Protein AF-A0A8J4FRH0-F1 (afdb_monomer_lite)

Radius of gyration: 25.85 Å; chains: 1; bounding box: 68×69×77 Å

Sequence (238 aa):
MNCIIQTTCKTPIRQYSRKCAVGAQVARLRVCTSKRAIPCGALRREVEGVSFADVYLAMQERVATNGTLPKRDGLVMVESIRNLEQAQRALGLIARHVASRREMAGALELDWPVRKKWLTRICEAALRLPNGKPLILDVFANADVFALSTYFAAETLEALAAQGAELALLTRLVELFRSKRPVGDKGVAAAYHRLLAVVRERKDEAATKAAAAALKEYLTPALPAEVPAAPPAVVASA

Secondary structure (DSSP, 8-state):
---------------------------------------TT----------HHHHHHHHHHHHHHHS---HHHHHHHHHT--SHHHHHHHHHHHHHHHHHHHTSTTHHHHHHHHHHHHHHHHHHHHHHSTT-HHHHHHHHHTTTTTT--TTHHHHHHHHHHHTT--HHHHHHHHHHHHHTS-TT-HHHHHHHHHHHHHHHHTT-HHHHHHHHHHHHHHHS--PPP-PPPPPP------

Organism: NCBI:txid1737510

Foldseek 3Di:
DDDDDDDDDDDDDDDDDDDDDDDDPDDDPPPDDDPDDQPPVRPPPPPPQDALVNLLVVQQVCCVPPLAGDLVSLVSNLVNDDAQVSLVSSVVSLLSSVVSQVVPPCSCVVCVVSLLVSLLSSLVNLLPYVVSLVVNLVCLLVCVSNVPDLQSLLVSLVSCLVVVDDLVSLVSSLVSNVVVDDQPRPNSLSSLVSSLVSCVVVVPPVSNVVSVVVSVVSPPDDDPDPDPPDDDDDDDDD

pLDDT: mean 76.71, std 25.01, range [24.5, 97.0]

Structure (mmCIF, N/CA/C/O backbone):
data_AF-A0A8J4FRH0-F1
#
_entry.id   AF-A0A8J4FRH0-F1
#
loop_
_atom_site.group_PDB
_atom_site.id
_atom_site.type_symbol
_atom_site.label_atom_id
_atom_site.label_alt_id
_atom_site.label_comp_id
_atom_site.label_asym_id
_atom_site.label_entity_id
_atom_site.label_seq_id
_atom_site.pdbx_PDB_ins_code
_atom_site.Cartn_x
_atom_site.Cartn_y
_atom_site.Cartn_z
_atom_site.occupancy
_atom_site.B_iso_or_equiv
_atom_site.auth_seq_id
_atom_site.auth_comp_id
_atom_site.auth_asym_id
_atom_site.auth_atom_id
_atom_site.pdbx_PDB_model_num
ATOM 1 N N . MET A 1 1 ? -7.358 39.619 -14.903 1.00 32.72 1 MET A N 1
ATOM 2 C CA . MET A 1 1 ? -6.631 40.105 -16.096 1.00 32.72 1 MET A CA 1
ATOM 3 C C . MET A 1 1 ? -6.817 39.082 -17.204 1.00 32.72 1 MET A C 1
ATOM 5 O O . MET A 1 1 ? -6.314 37.974 -17.078 1.00 32.72 1 MET A O 1
ATOM 9 N N . ASN A 1 2 ? -7.621 39.413 -18.216 1.00 24.50 2 ASN A N 1
ATOM 10 C CA . ASN A 1 2 ? -7.968 38.513 -19.317 1.00 24.50 2 ASN A CA 1
ATOM 11 C C . ASN A 1 2 ? -7.056 38.805 -20.513 1.00 24.50 2 ASN A C 1
ATOM 13 O O . ASN A 1 2 ? -7.157 39.877 -21.103 1.00 24.50 2 ASN A O 1
ATOM 17 N N . CYS A 1 3 ? -6.195 37.858 -20.888 1.00 24.92 3 CYS A N 1
ATOM 18 C CA . CYS A 1 3 ? -5.530 37.895 -22.189 1.00 24.92 3 CYS A CA 1
ATOM 19 C C . CYS A 1 3 ? -6.512 37.404 -23.257 1.00 24.92 3 CYS A C 1
ATOM 21 O O . CYS A 1 3 ? -6.822 36.216 -23.331 1.00 24.92 3 CYS A O 1
ATOM 23 N N . ILE A 1 4 ? -7.007 38.329 -24.077 1.00 27.28 4 ILE A N 1
ATOM 24 C CA . ILE A 1 4 ? -7.749 38.034 -25.303 1.00 27.28 4 ILE A CA 1
ATOM 25 C C . ILE A 1 4 ? -6.717 37.971 -26.430 1.00 27.28 4 ILE A C 1
ATOM 27 O O . ILE A 1 4 ? -6.153 38.995 -26.803 1.00 27.28 4 ILE A O 1
ATOM 31 N N . ILE A 1 5 ? -6.454 36.778 -26.966 1.00 32.94 5 ILE A N 1
ATOM 32 C CA . ILE A 1 5 ? -5.660 36.621 -28.191 1.00 32.94 5 ILE A CA 1
ATOM 33 C C . ILE A 1 5 ? -6.642 36.416 -29.343 1.00 32.94 5 ILE A C 1
ATOM 35 O O . ILE A 1 5 ? -7.329 35.397 -29.421 1.00 32.94 5 ILE A O 1
ATOM 39 N N . GLN A 1 6 ? -6.727 37.418 -30.217 1.00 27.70 6 GLN A N 1
ATOM 40 C CA . GLN A 1 6 ? -7.451 37.342 -31.481 1.00 27.70 6 GLN A CA 1
ATOM 41 C C . GLN A 1 6 ? -6.731 36.383 -32.437 1.00 27.70 6 GLN A C 1
ATOM 43 O O . GLN A 1 6 ? -5.530 36.487 -32.678 1.00 27.70 6 GLN A O 1
ATOM 48 N N . THR A 1 7 ? -7.483 35.441 -32.996 1.00 28.84 7 THR A N 1
ATOM 49 C CA . THR A 1 7 ? -7.026 34.517 -34.035 1.00 28.84 7 THR A CA 1
ATOM 50 C C . THR A 1 7 ? -6.930 35.214 -35.386 1.00 28.84 7 THR A C 1
ATOM 52 O O . THR A 1 7 ? -7.915 35.787 -35.847 1.00 28.84 7 THR A O 1
ATOM 55 N N . THR A 1 8 ? -5.811 35.036 -36.088 1.00 29.75 8 THR A N 1
ATOM 56 C CA . THR A 1 8 ? -5.800 35.052 -37.556 1.00 29.75 8 THR A CA 1
ATOM 57 C C . THR A 1 8 ? -5.561 33.632 -38.057 1.00 29.75 8 THR A C 1
ATOM 59 O O . THR A 1 8 ? -4.591 32.970 -37.693 1.00 29.75 8 THR A O 1
ATOM 62 N N . CYS A 1 9 ? -6.499 33.137 -38.866 1.00 31.06 9 CYS A N 1
ATOM 63 C CA . CYS A 1 9 ? -6.354 31.888 -39.596 1.00 31.06 9 CYS A CA 1
ATOM 64 C C . CYS A 1 9 ? -5.275 32.066 -40.666 1.00 31.06 9 CYS A C 1
ATOM 66 O O . CYS A 1 9 ? -5.498 32.744 -41.666 1.00 31.06 9 CYS A O 1
ATOM 68 N N . LYS A 1 10 ? -4.124 31.424 -40.483 1.00 29.53 10 LYS A N 1
ATOM 69 C CA . LYS A 1 10 ? -3.251 31.033 -41.588 1.00 29.53 10 LYS A CA 1
ATOM 70 C C . LYS A 1 10 ? -2.826 29.597 -41.353 1.00 29.53 10 LYS A C 1
ATOM 72 O O . LYS A 1 10 ? -2.114 29.298 -40.402 1.00 29.53 10 LYS A O 1
ATOM 77 N N . THR A 1 11 ? -3.288 28.712 -42.219 1.00 40.50 11 THR A N 1
ATOM 78 C CA . THR A 1 11 ? -2.704 27.390 -42.415 1.00 40.50 11 THR A CA 1
ATOM 79 C C . THR A 1 11 ? -1.264 27.583 -42.898 1.00 40.50 11 THR A C 1
ATOM 81 O O . THR A 1 11 ? -1.054 28.314 -43.867 1.00 40.50 11 THR A O 1
ATOM 84 N N . PRO A 1 12 ? -0.275 26.896 -42.304 1.00 33.88 12 PRO A N 1
ATOM 85 C CA . PRO A 1 12 ? 0.767 26.346 -43.147 1.00 33.88 12 PRO A CA 1
ATOM 86 C C . PRO A 1 12 ? 0.857 24.842 -42.927 1.00 33.88 12 PRO A C 1
ATOM 88 O O . PRO A 1 12 ? 1.150 24.344 -41.840 1.00 33.88 12 PRO A O 1
ATOM 91 N N . ILE A 1 13 ? 0.625 24.125 -44.021 1.00 43.31 13 ILE A N 1
ATOM 92 C CA . ILE A 1 13 ? 1.120 22.774 -44.237 1.00 43.31 13 ILE A CA 1
ATOM 93 C C . ILE A 1 13 ? 2.641 22.843 -44.050 1.00 43.31 13 ILE A C 1
ATOM 95 O O . ILE A 1 13 ? 3.343 23.404 -44.889 1.00 43.31 13 ILE A O 1
ATOM 99 N N . ARG A 1 14 ? 3.164 22.298 -42.949 1.00 30.25 14 ARG A N 1
ATOM 100 C CA . ARG A 1 14 ? 4.579 21.927 -42.865 1.00 30.25 14 ARG A CA 1
ATOM 101 C C . ARG A 1 14 ? 4.685 20.415 -42.913 1.00 30.25 14 ARG A C 1
ATOM 103 O O . ARG A 1 14 ? 4.388 19.715 -41.950 1.00 30.25 14 ARG A O 1
ATOM 110 N N . GLN A 1 15 ? 5.101 19.957 -44.090 1.00 34.03 15 GLN A N 1
ATOM 111 C CA . GLN A 1 15 ? 5.712 18.660 -44.322 1.00 34.03 15 GLN A CA 1
ATOM 112 C C . GLN A 1 15 ? 6.777 18.403 -43.248 1.00 34.03 15 GLN A C 1
ATOM 114 O O . GLN A 1 15 ? 7.745 19.155 -43.152 1.00 34.03 15 GLN A O 1
ATOM 119 N N . TYR A 1 16 ? 6.626 17.322 -42.486 1.00 29.94 16 TYR A N 1
ATOM 120 C CA . TYR A 1 16 ? 7.781 16.638 -41.922 1.00 29.94 16 TYR A CA 1
ATOM 121 C C . TYR A 1 16 ? 7.975 15.332 -42.676 1.00 29.94 16 TYR A C 1
ATOM 123 O O . TYR A 1 16 ? 7.141 14.427 -42.673 1.00 29.94 16 TYR A O 1
ATOM 131 N N . SER A 1 17 ? 9.086 15.339 -43.404 1.00 27.95 17 SER A N 1
ATOM 132 C CA . SER A 1 17 ? 9.652 14.245 -44.164 1.00 27.95 17 SER A CA 1
ATOM 133 C C . SER A 1 17 ? 10.026 13.070 -43.256 1.00 27.95 17 SER A C 1
ATOM 135 O O . SER A 1 17 ? 10.441 13.234 -42.112 1.00 27.95 17 SER A O 1
ATOM 137 N N . ARG A 1 18 ? 9.855 11.887 -43.843 1.00 33.38 18 ARG A N 1
ATOM 138 C CA . ARG A 1 18 ? 10.192 10.527 -43.413 1.00 33.38 18 ARG A CA 1
ATOM 139 C C . ARG A 1 18 ? 11.387 10.412 -42.453 1.00 33.38 18 ARG A C 1
ATOM 141 O O . ARG A 1 18 ? 12.505 10.756 -42.821 1.00 33.38 18 ARG A O 1
ATOM 148 N N . LYS A 1 19 ? 11.171 9.713 -41.334 1.00 30.05 19 LYS A N 1
ATOM 149 C CA . LYS A 1 19 ? 11.818 8.425 -40.998 1.00 30.05 19 LYS A CA 1
ATOM 150 C C . LYS A 1 19 ? 11.094 7.794 -39.798 1.00 30.05 19 LYS A C 1
ATOM 152 O O . LYS A 1 19 ? 10.689 8.504 -38.888 1.00 30.05 19 LYS A O 1
ATOM 157 N N . CYS A 1 20 ? 10.937 6.472 -39.853 1.00 25.42 20 CYS A N 1
ATOM 158 C CA . CYS A 1 20 ? 10.216 5.593 -38.918 1.00 25.42 20 CYS A CA 1
ATOM 159 C C . CYS A 1 20 ? 8.694 5.527 -39.121 1.00 25.42 20 CYS A C 1
ATOM 161 O O . CYS A 1 20 ? 7.893 5.957 -38.298 1.00 25.42 20 CYS A O 1
ATOM 163 N N . ALA A 1 21 ? 8.310 4.911 -40.240 1.00 30.47 21 ALA A N 1
ATOM 164 C CA . ALA A 1 21 ? 7.054 4.187 -40.339 1.00 30.47 21 ALA A CA 1
ATOM 165 C C . ALA A 1 21 ? 7.280 2.760 -39.812 1.00 30.47 21 ALA A C 1
ATOM 167 O O . ALA A 1 21 ? 7.958 1.981 -40.473 1.00 30.47 21 ALA A O 1
ATOM 168 N N . VAL A 1 22 ? 6.708 2.429 -38.655 1.00 29.44 22 VAL A N 1
ATOM 169 C CA . VAL A 1 22 ? 6.164 1.091 -38.368 1.00 29.44 22 VAL A CA 1
ATOM 170 C C . VAL A 1 22 ? 4.828 1.329 -37.662 1.00 29.44 22 VAL A C 1
ATOM 172 O O . VAL A 1 22 ? 4.723 2.192 -36.794 1.00 29.44 22 VAL A O 1
ATOM 175 N N . GLY A 1 23 ? 3.780 0.694 -38.180 1.00 33.00 23 GLY A N 1
ATOM 176 C CA . GLY A 1 23 ? 2.400 1.155 -38.088 1.00 33.00 23 GLY A CA 1
ATOM 177 C C . GLY A 1 23 ? 1.809 1.201 -36.681 1.00 33.00 23 GLY A C 1
ATOM 178 O O . GLY A 1 23 ? 1.758 0.203 -35.978 1.00 33.00 23 GLY A O 1
ATOM 179 N N . ALA A 1 24 ? 1.238 2.353 -36.344 1.00 32.28 24 ALA A N 1
ATOM 180 C CA . ALA A 1 24 ? 0.173 2.465 -35.363 1.00 32.28 24 ALA A CA 1
ATOM 181 C C . ALA A 1 24 ? -0.925 3.326 -35.994 1.00 32.28 24 ALA A C 1
ATOM 183 O O . ALA A 1 24 ? -0.685 4.472 -36.384 1.00 32.28 24 ALA A O 1
ATOM 184 N N . GLN A 1 25 ? -2.124 2.761 -36.146 1.00 30.47 25 GLN A N 1
ATOM 185 C CA . GLN A 1 25 ? -3.326 3.531 -36.450 1.00 30.47 25 GLN A CA 1
ATOM 186 C C . GLN A 1 25 ? -3.518 4.559 -35.331 1.00 30.47 25 GLN A C 1
ATOM 188 O O . GLN A 1 25 ? -3.957 4.239 -34.231 1.00 30.47 25 GLN A O 1
ATOM 193 N N . VAL A 1 26 ? -3.147 5.808 -35.604 1.00 32.28 26 VAL A N 1
ATOM 194 C CA . VAL A 1 26 ? -3.413 6.933 -34.712 1.00 32.28 26 VAL A CA 1
ATOM 195 C C . VAL A 1 26 ? -4.922 7.149 -34.701 1.00 32.28 26 VAL A C 1
ATOM 197 O O . VAL A 1 26 ? -5.501 7.585 -35.700 1.00 32.28 26 VAL A O 1
ATOM 200 N N . ALA A 1 27 ? -5.560 6.826 -33.576 1.00 33.59 27 ALA A N 1
ATOM 201 C CA . ALA A 1 27 ? -6.943 7.184 -33.305 1.00 33.59 27 ALA A CA 1
ATOM 202 C C . ALA A 1 27 ? -7.129 8.687 -33.579 1.00 33.59 27 ALA A C 1
ATOM 204 O O . ALA A 1 27 ? -6.480 9.542 -32.971 1.00 33.59 27 ALA A O 1
ATOM 205 N N . ARG A 1 28 ? -7.984 9.011 -34.553 1.00 32.50 28 ARG A N 1
ATOM 206 C CA . ARG A 1 28 ? -8.335 10.390 -34.897 1.00 32.50 28 ARG A CA 1
ATOM 207 C C . ARG A 1 28 ? -9.090 11.005 -33.719 1.00 32.50 28 ARG A C 1
ATOM 209 O O . ARG A 1 28 ? -10.282 10.770 -33.565 1.00 32.50 28 ARG A O 1
ATOM 216 N N . LEU A 1 29 ? -8.414 11.833 -32.926 1.00 32.97 29 LEU A N 1
ATOM 217 C CA . LEU A 1 29 ? -9.064 12.755 -31.996 1.00 32.97 29 LEU A CA 1
ATOM 218 C C . LEU A 1 29 ? -9.924 13.741 -32.805 1.00 32.97 29 LEU A C 1
ATOM 220 O O . LEU A 1 29 ? -9.411 14.700 -33.384 1.00 32.97 29 LEU A O 1
ATOM 224 N N . ARG A 1 30 ? -11.240 13.505 -32.868 1.00 29.14 30 ARG A N 1
ATOM 225 C CA . ARG A 1 30 ? -12.207 14.518 -33.309 1.00 29.14 30 ARG A CA 1
ATOM 226 C C . ARG A 1 30 ? -12.319 15.564 -32.203 1.00 29.14 30 ARG A C 1
ATOM 228 O O . ARG A 1 30 ? -12.983 15.355 -31.196 1.00 29.14 30 ARG A O 1
ATOM 235 N N . VAL A 1 31 ? -11.667 16.705 -32.397 1.00 31.61 31 VAL A N 1
ATOM 236 C CA . VAL A 1 31 ? -11.907 17.894 -31.576 1.00 31.61 31 VAL A CA 1
ATOM 237 C C . VAL A 1 31 ? -13.237 18.497 -32.029 1.00 31.61 31 VAL A C 1
ATOM 239 O O . VAL A 1 31 ? -13.292 19.203 -33.034 1.00 31.61 31 VAL A O 1
ATOM 242 N N . CYS A 1 32 ? -14.324 18.191 -31.317 1.00 27.84 32 CYS A N 1
ATOM 243 C CA . CYS A 1 32 ? -15.583 18.914 -31.474 1.00 27.84 32 CYS A CA 1
ATOM 244 C C . CYS A 1 32 ? -15.371 20.377 -31.065 1.00 27.84 32 CYS A C 1
ATOM 246 O O . CYS A 1 32 ? -15.101 20.698 -29.908 1.00 27.84 32 CYS A O 1
ATOM 248 N N . THR A 1 33 ? -15.472 21.274 -32.041 1.00 37.78 33 THR A N 1
ATOM 249 C CA . THR A 1 33 ? -15.379 22.720 -31.863 1.00 37.78 33 THR A CA 1
ATOM 250 C C . THR A 1 33 ? -16.649 23.250 -31.201 1.00 37.78 33 THR A C 1
ATOM 252 O O . THR A 1 33 ? -17.653 23.490 -31.866 1.00 37.78 33 THR A O 1
ATOM 255 N N . SER A 1 34 ? -16.602 23.468 -29.889 1.00 31.36 34 SER A N 1
ATOM 256 C CA . SER A 1 34 ? -17.606 24.236 -29.151 1.00 31.36 34 SER A CA 1
ATOM 257 C C . SER A 1 34 ? -16.903 25.334 -28.352 1.00 31.36 34 SER A C 1
ATOM 259 O O . SER A 1 34 ? -16.007 25.072 -27.550 1.00 31.36 34 SER A O 1
ATOM 261 N N . LYS A 1 35 ? -17.280 26.591 -28.623 1.00 37.22 35 LYS A N 1
ATOM 262 C CA . LYS A 1 35 ? -16.764 27.809 -27.982 1.00 37.22 35 LYS A CA 1
ATOM 263 C C . LYS A 1 35 ? -17.295 27.931 -26.547 1.00 37.22 35 LYS A C 1
ATOM 265 O O . LYS A 1 35 ? -18.205 28.714 -26.287 1.00 37.22 35 LYS A O 1
ATOM 270 N N . ARG A 1 36 ? -16.709 27.205 -25.596 1.00 34.44 36 ARG A N 1
ATOM 271 C CA . ARG A 1 36 ? -16.804 27.543 -24.166 1.00 34.44 36 ARG A CA 1
ATOM 272 C C . ARG A 1 36 ? -15.425 27.471 -23.530 1.00 34.44 36 ARG A C 1
ATOM 274 O O . ARG A 1 36 ? -14.710 26.491 -23.700 1.00 34.44 36 ARG A O 1
ATOM 281 N N . ALA A 1 37 ? -15.055 28.520 -22.798 1.00 34.09 37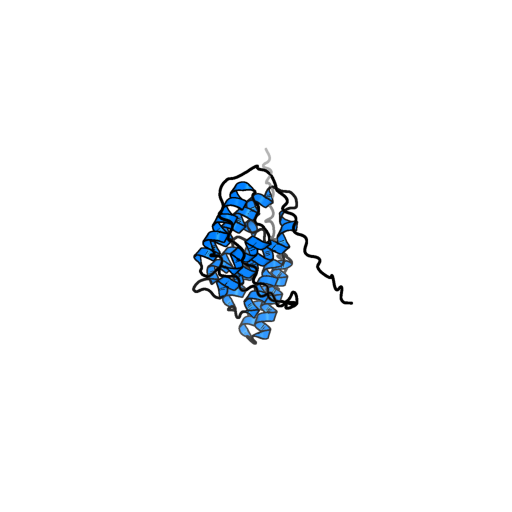 ALA A N 1
ATOM 282 C CA . ALA A 1 37 ? -13.899 28.489 -21.916 1.00 34.09 37 ALA A CA 1
ATOM 283 C C . ALA A 1 37 ? -14.208 27.505 -20.779 1.00 34.09 37 ALA A C 1
ATOM 285 O O . ALA A 1 37 ? -14.993 27.809 -19.883 1.00 34.09 37 ALA A O 1
ATOM 286 N N . ILE A 1 38 ? -13.656 26.295 -20.866 1.00 35.88 38 ILE A N 1
ATOM 287 C CA . ILE A 1 38 ? -13.812 25.269 -19.836 1.00 35.88 38 ILE A CA 1
ATOM 288 C C . ILE A 1 38 ? -12.751 25.557 -18.762 1.00 35.88 38 ILE A C 1
ATOM 290 O O . ILE A 1 38 ? -11.560 25.515 -19.082 1.00 35.88 38 ILE A O 1
ATOM 294 N N . PRO A 1 39 ? -13.127 25.873 -17.508 1.00 30.53 39 PRO A N 1
ATOM 295 C CA . PRO A 1 39 ? -12.150 26.032 -16.435 1.00 30.53 39 PRO A CA 1
ATOM 296 C C . PRO A 1 39 ? -11.352 24.730 -16.272 1.00 30.53 39 PRO A C 1
ATOM 298 O O . PRO A 1 39 ? -11.913 23.645 -16.398 1.00 30.53 39 PRO A O 1
ATOM 301 N N . CYS A 1 40 ? -10.049 24.807 -15.974 1.00 35.31 40 CYS A N 1
ATOM 302 C CA . CYS A 1 40 ? -9.156 23.636 -15.896 1.00 35.31 40 CYS A CA 1
ATOM 303 C C . CYS A 1 40 ? -9.632 22.521 -14.936 1.00 35.31 40 CYS A C 1
ATOM 305 O O . CYS A 1 40 ? -9.187 21.385 -15.069 1.00 35.31 40 CYS A O 1
ATOM 307 N N . GLY A 1 41 ? -10.549 22.816 -14.004 1.00 30.81 41 GLY A N 1
ATOM 308 C CA . GLY A 1 41 ? -11.200 21.830 -13.129 1.00 30.81 41 GLY A CA 1
ATOM 309 C C . GLY A 1 41 ? -12.431 21.118 -13.719 1.00 30.81 41 GLY A C 1
ATOM 310 O O . GLY A 1 41 ? -12.901 20.154 -13.128 1.00 30.81 41 GLY A O 1
ATOM 311 N N . ALA A 1 42 ? -12.949 21.558 -14.870 1.00 29.64 42 ALA A N 1
ATOM 312 C CA . ALA A 1 42 ? -14.163 21.035 -15.510 1.00 29.64 42 ALA A CA 1
ATOM 313 C C . ALA A 1 42 ? -13.890 20.101 -16.703 1.00 29.64 42 ALA A C 1
ATOM 315 O O . ALA A 1 42 ? -14.819 19.537 -17.272 1.00 29.64 42 ALA A O 1
ATOM 316 N N . LEU A 1 43 ? -12.622 19.846 -17.039 1.00 35.22 43 LEU A N 1
ATOM 317 C CA . LEU A 1 43 ? -12.227 18.721 -17.890 1.00 35.22 43 LEU A CA 1
ATOM 318 C C . LEU A 1 43 ? -12.174 17.431 -17.052 1.00 35.22 43 LEU A C 1
ATOM 320 O O . LEU A 1 43 ? -11.149 16.752 -16.998 1.00 35.22 43 LEU A O 1
ATOM 324 N N . ARG A 1 44 ? -13.304 17.039 -16.443 1.00 37.94 44 ARG A N 1
ATOM 325 C CA . ARG A 1 44 ? -13.624 15.606 -16.395 1.00 37.94 44 ARG A CA 1
ATOM 326 C C . ARG A 1 44 ? -13.778 15.223 -17.859 1.00 37.94 44 ARG A C 1
ATOM 328 O O . ARG A 1 44 ? -14.844 15.394 -18.434 1.00 37.94 44 ARG A O 1
ATOM 335 N N . ARG A 1 45 ? -12.664 14.860 -18.496 1.00 44.22 45 ARG A N 1
ATOM 336 C CA . ARG A 1 45 ? -12.692 14.312 -19.844 1.00 44.22 45 ARG A CA 1
ATOM 337 C C . ARG A 1 45 ? -13.663 13.148 -19.773 1.00 44.22 45 ARG A C 1
ATOM 339 O O . ARG A 1 45 ? -13.438 12.213 -19.007 1.00 44.22 45 ARG A O 1
ATOM 346 N N . GLU A 1 46 ? -14.738 13.247 -20.535 1.00 37.16 46 GLU A N 1
ATOM 347 C CA . GLU A 1 46 ? -15.397 12.086 -21.103 1.00 37.16 46 GLU A CA 1
ATOM 348 C C . GLU A 1 46 ? -14.296 11.335 -21.853 1.00 37.16 46 GLU A C 1
ATOM 350 O O . GLU A 1 46 ? -13.960 11.629 -22.998 1.00 37.16 46 GLU A O 1
ATOM 355 N N . VAL A 1 47 ? -13.585 10.477 -21.125 1.00 43.91 47 VAL A N 1
ATOM 356 C CA . VAL A 1 47 ? -12.677 9.511 -21.711 1.00 43.91 47 VAL A CA 1
ATOM 357 C C . VAL A 1 47 ? -13.621 8.509 -22.347 1.00 43.91 47 VAL A C 1
ATOM 359 O O . VAL A 1 47 ? -14.125 7.621 -21.662 1.00 43.91 47 VAL A O 1
ATOM 362 N N . GLU A 1 48 ? -13.925 8.699 -23.633 1.00 43.47 48 GLU A N 1
ATOM 363 C CA . GLU A 1 48 ? -14.347 7.581 -24.476 1.00 43.47 48 GLU A CA 1
ATOM 364 C C . GLU A 1 48 ? -13.407 6.422 -24.145 1.00 43.47 48 GLU A C 1
ATOM 366 O O . GLU A 1 48 ? -12.183 6.579 -24.183 1.00 43.47 48 GLU A O 1
ATOM 371 N N . GLY A 1 49 ? -14.000 5.338 -23.641 1.00 54.53 49 GLY A N 1
ATOM 372 C CA . GLY A 1 49 ? -13.328 4.352 -22.808 1.00 54.53 49 GLY A CA 1
ATOM 373 C C . GLY A 1 49 ? -12.170 3.687 -23.529 1.00 54.53 49 GLY A C 1
ATOM 374 O O . GLY A 1 49 ? -12.360 2.677 -24.199 1.00 54.53 49 GLY A O 1
ATOM 375 N N . VAL A 1 50 ? -10.964 4.230 -23.362 1.00 66.69 50 VAL A N 1
ATOM 376 C CA . VAL A 1 50 ? -9.750 3.534 -23.771 1.00 66.69 50 VAL A CA 1
ATOM 377 C C . VAL A 1 50 ? -9.715 2.244 -22.965 1.00 66.69 50 VAL A C 1
ATOM 379 O O . VAL A 1 50 ? -9.791 2.270 -21.732 1.00 66.69 50 VAL A O 1
ATOM 382 N N . SER A 1 51 ? -9.686 1.109 -23.660 1.00 85.56 51 SER A N 1
ATOM 383 C CA . SER A 1 51 ? -9.738 -0.178 -22.985 1.00 85.56 51 SER A CA 1
ATOM 384 C C . SER A 1 51 ? -8.477 -0.351 -22.134 1.00 85.56 51 SER A C 1
ATOM 386 O O . SER A 1 51 ? -7.377 0.041 -22.534 1.00 85.56 51 SER A O 1
ATOM 388 N N . PHE A 1 52 ? -8.617 -0.957 -20.951 1.00 90.75 52 PHE A N 1
ATOM 389 C CA . PHE A 1 52 ? -7.459 -1.274 -20.113 1.00 90.75 52 PHE A CA 1
ATOM 390 C C . PHE A 1 52 ? -6.413 -2.080 -20.897 1.00 90.75 52 PHE A C 1
ATOM 392 O O . PHE A 1 52 ? -5.222 -1.861 -20.711 1.00 90.75 52 PHE A O 1
ATOM 399 N N . ALA A 1 53 ? -6.853 -2.986 -21.777 1.00 90.75 53 ALA A N 1
ATOM 400 C CA . ALA A 1 53 ? -5.974 -3.839 -22.566 1.00 90.75 53 ALA A CA 1
ATOM 401 C C . ALA A 1 53 ? -5.060 -3.025 -23.494 1.00 90.75 53 ALA A C 1
ATOM 403 O O . ALA A 1 53 ? -3.853 -3.256 -23.491 1.00 90.75 53 ALA A O 1
ATOM 404 N N . ASP A 1 54 ? -5.603 -2.036 -24.207 1.00 89.31 54 ASP A N 1
ATOM 405 C CA . ASP A 1 54 ? -4.823 -1.211 -25.140 1.00 89.31 54 ASP A CA 1
ATOM 406 C C . ASP A 1 54 ? -3.778 -0.371 -24.400 1.00 89.31 54 ASP A C 1
ATOM 408 O O . ASP A 1 54 ? -2.607 -0.329 -24.787 1.00 89.31 54 ASP A O 1
ATOM 412 N N . VAL A 1 55 ? -4.179 0.257 -23.285 1.00 90.56 55 VAL A N 1
ATOM 413 C CA . VAL A 1 55 ? -3.249 1.031 -22.448 1.00 90.56 55 VAL A CA 1
ATOM 414 C C . VAL A 1 55 ? -2.189 0.111 -21.849 1.00 90.56 55 VAL A C 1
ATOM 416 O O . VAL A 1 55 ? -1.005 0.441 -21.870 1.00 90.56 55 VAL A O 1
ATOM 419 N N . TYR A 1 56 ? -2.593 -1.050 -21.334 1.00 93.38 56 TYR A N 1
ATOM 420 C CA . TYR A 1 56 ? -1.688 -2.007 -20.712 1.00 93.38 56 TYR A CA 1
ATOM 421 C C . TYR A 1 56 ? -0.631 -2.515 -21.690 1.00 93.38 56 TYR A C 1
ATOM 423 O O . TYR A 1 56 ? 0.545 -2.506 -21.340 1.00 93.38 56 TYR A O 1
ATOM 431 N N . LEU A 1 57 ? -1.021 -2.916 -22.905 1.00 93.00 57 LEU A N 1
ATOM 432 C CA . LEU A 1 57 ? -0.090 -3.410 -23.924 1.00 93.00 57 LEU A CA 1
ATOM 433 C C . LEU A 1 57 ? 0.932 -2.337 -24.309 1.00 93.00 57 LEU A C 1
ATOM 435 O O . LEU A 1 57 ? 2.134 -2.599 -24.287 1.00 93.00 57 LEU A O 1
ATOM 439 N N . ALA A 1 58 ? 0.475 -1.103 -24.544 1.00 89.94 58 ALA A N 1
ATOM 440 C CA . ALA A 1 58 ? 1.366 0.016 -24.839 1.00 89.94 58 ALA A CA 1
ATOM 441 C C . ALA A 1 58 ? 2.340 0.311 -23.681 1.00 89.94 58 ALA A C 1
ATOM 443 O O . ALA A 1 58 ? 3.497 0.669 -23.905 1.00 89.94 58 ALA A O 1
ATOM 444 N N . MET A 1 59 ? 1.894 0.178 -22.426 1.00 93.06 59 MET A N 1
ATOM 445 C CA . MET A 1 59 ? 2.759 0.370 -21.256 1.00 93.06 59 MET A CA 1
ATOM 446 C C . MET A 1 59 ? 3.713 -0.804 -21.038 1.00 93.06 59 MET A C 1
ATOM 448 O O . MET A 1 59 ? 4.860 -0.597 -20.646 1.00 93.06 59 MET A O 1
ATOM 452 N N . GLN A 1 60 ? 3.264 -2.029 -21.302 1.00 94.75 60 GLN A N 1
ATOM 453 C CA . GLN A 1 60 ? 4.080 -3.231 -21.214 1.00 94.75 60 GLN A CA 1
ATOM 454 C C . GLN A 1 60 ? 5.253 -3.166 -22.187 1.00 94.75 60 GLN A C 1
ATOM 456 O O . GLN A 1 60 ? 6.384 -3.408 -21.768 1.00 94.75 60 GLN A O 1
ATOM 461 N N . GLU A 1 61 ? 5.000 -2.778 -23.438 1.00 92.12 61 GLU A N 1
ATOM 462 C CA . GLU A 1 61 ? 6.041 -2.571 -24.445 1.00 92.12 61 GLU A CA 1
ATOM 463 C C . GLU A 1 61 ? 7.043 -1.502 -23.990 1.00 92.12 61 GLU A C 1
ATOM 465 O O . GLU A 1 61 ? 8.245 -1.744 -23.967 1.00 92.12 61 GLU A O 1
ATOM 470 N N . ARG A 1 62 ? 6.568 -0.348 -23.502 1.00 90.12 62 ARG A N 1
ATOM 471 C CA . ARG A 1 62 ? 7.454 0.725 -23.013 1.00 90.12 62 ARG A CA 1
ATOM 472 C C . ARG A 1 62 ? 8.325 0.310 -21.836 1.00 90.12 62 ARG A C 1
ATOM 474 O O . ARG A 1 62 ? 9.493 0.693 -21.794 1.00 90.12 62 ARG A O 1
ATOM 481 N N . VAL A 1 63 ? 7.783 -0.444 -20.882 1.00 92.31 63 VAL A N 1
ATOM 482 C CA . VAL A 1 63 ? 8.576 -0.962 -19.760 1.00 92.31 63 VAL A CA 1
ATOM 483 C C . VAL A 1 63 ? 9.580 -2.004 -20.252 1.00 92.31 63 VAL A C 1
ATOM 485 O O . VAL A 1 63 ? 10.703 -2.009 -19.764 1.00 92.31 63 VAL A O 1
ATOM 488 N N . ALA A 1 64 ? 9.223 -2.833 -21.236 1.00 91.44 64 ALA A N 1
ATOM 489 C CA . ALA A 1 64 ? 10.144 -3.805 -21.824 1.00 91.44 64 ALA A CA 1
ATOM 490 C C . ALA A 1 64 ? 11.288 -3.143 -22.614 1.00 91.44 64 ALA A C 1
ATOM 492 O O . ALA A 1 64 ? 12.419 -3.608 -22.537 1.00 91.44 64 ALA A O 1
ATOM 493 N N . THR A 1 65 ? 11.021 -2.056 -23.346 1.00 89.12 65 THR A N 1
ATOM 494 C CA . THR A 1 65 ? 12.036 -1.370 -24.165 1.00 89.12 65 THR A CA 1
ATOM 495 C C . THR A 1 65 ? 12.862 -0.360 -23.371 1.00 89.12 65 THR A C 1
ATOM 497 O O . THR A 1 65 ? 14.076 -0.302 -23.523 1.00 89.12 65 THR A O 1
ATOM 500 N N . ASN A 1 66 ? 12.211 0.453 -22.535 1.00 86.38 66 ASN A N 1
ATOM 501 C CA . ASN A 1 66 ? 12.819 1.628 -21.901 1.00 86.38 66 ASN A CA 1
ATOM 502 C C . ASN A 1 66 ? 12.815 1.567 -20.369 1.00 86.38 66 ASN A C 1
ATOM 504 O O . ASN A 1 66 ? 13.220 2.540 -19.734 1.00 86.38 66 ASN A O 1
ATOM 508 N N . GLY A 1 67 ? 12.254 0.520 -19.754 1.00 87.31 67 GLY A N 1
ATOM 509 C CA . GLY A 1 67 ? 12.189 0.404 -18.293 1.00 87.31 67 GLY A CA 1
ATOM 510 C C . GLY A 1 67 ? 11.281 1.423 -17.592 1.00 87.31 67 GLY A C 1
ATOM 511 O O . GLY A 1 67 ? 11.233 1.513 -16.362 1.00 87.31 67 GLY A O 1
ATOM 512 N N . THR A 1 68 ? 10.549 2.237 -18.352 1.00 88.44 68 THR A N 1
ATOM 513 C CA . THR A 1 68 ? 9.860 3.422 -17.834 1.00 88.44 68 THR A CA 1
ATOM 514 C C . THR A 1 68 ? 8.361 3.350 -18.056 1.00 88.44 68 THR A C 1
ATOM 516 O O . THR A 1 68 ? 7.881 2.990 -19.129 1.00 88.44 68 THR A O 1
ATOM 519 N N . LEU A 1 69 ? 7.614 3.748 -17.025 1.00 89.50 69 LEU A N 1
ATOM 520 C CA . LEU A 1 69 ? 6.173 3.923 -17.088 1.00 89.50 69 LEU A CA 1
ATOM 521 C C . LEU A 1 69 ? 5.859 5.433 -17.070 1.00 89.50 69 LEU A C 1
ATOM 523 O O . LEU A 1 69 ? 6.103 6.102 -16.062 1.00 89.50 69 LEU A O 1
ATOM 527 N N . PRO A 1 70 ? 5.366 6.022 -18.174 1.00 87.62 70 PRO A N 1
ATOM 528 C CA . PRO A 1 70 ? 5.042 7.443 -18.224 1.00 87.62 70 PRO A CA 1
ATOM 529 C C . PRO A 1 70 ? 3.971 7.836 -17.200 1.00 87.62 70 PRO A C 1
ATOM 531 O O . PRO A 1 70 ? 2.946 7.173 -17.055 1.00 87.62 70 PRO A O 1
ATOM 534 N N . LYS A 1 71 ? 4.164 8.984 -16.538 1.00 89.00 71 LYS A N 1
ATOM 535 C CA . LYS A 1 71 ? 3.275 9.492 -15.475 1.00 89.00 71 LYS A CA 1
ATOM 536 C C . LYS A 1 71 ? 1.788 9.504 -15.850 1.00 89.00 71 LYS A C 1
ATOM 538 O O . LYS A 1 71 ? 0.953 9.083 -15.051 1.00 89.00 71 LYS A O 1
ATOM 543 N N . ARG A 1 72 ? 1.460 10.063 -17.022 1.00 86.25 72 ARG A N 1
ATOM 544 C CA . ARG A 1 72 ? 0.068 10.229 -17.477 1.00 86.25 72 ARG A CA 1
ATOM 545 C C . ARG A 1 72 ? -0.543 8.892 -17.872 1.00 86.25 72 ARG A C 1
ATOM 547 O O . ARG A 1 72 ? -1.610 8.562 -17.375 1.00 86.25 72 ARG A O 1
ATOM 554 N N . ASP A 1 73 ? 0.161 8.122 -18.687 1.00 85.12 73 ASP A N 1
ATOM 555 C CA . ASP A 1 73 ? -0.349 6.859 -19.221 1.00 85.12 73 ASP A CA 1
ATOM 556 C C . ASP A 1 73 ? -0.499 5.803 -18.116 1.00 85.12 73 ASP A C 1
ATOM 558 O O . ASP A 1 73 ? -1.499 5.093 -18.066 1.00 85.12 73 ASP A O 1
ATOM 562 N N . GLY A 1 74 ? 0.424 5.782 -17.149 1.00 88.75 74 GLY A N 1
ATOM 563 C CA . GLY A 1 74 ? 0.303 4.955 -15.952 1.00 88.75 74 GLY A CA 1
ATOM 564 C C . GLY A 1 74 ? -0.905 5.305 -15.091 1.00 88.75 74 GLY A C 1
ATOM 565 O O . GLY A 1 74 ? -1.571 4.415 -14.569 1.00 88.75 74 GLY A O 1
ATOM 566 N N . LEU A 1 75 ? -1.232 6.597 -14.970 1.00 89.88 75 LEU A N 1
ATOM 567 C CA . LEU A 1 75 ? -2.435 7.013 -14.254 1.00 89.88 75 LEU A CA 1
ATOM 568 C C . LEU A 1 75 ? -3.699 6.563 -14.996 1.00 89.88 75 LEU A C 1
ATOM 570 O O . LEU A 1 75 ? -4.588 6.003 -14.366 1.00 89.88 75 LEU A O 1
ATOM 574 N N . VAL A 1 76 ? -3.743 6.738 -16.321 1.00 89.94 76 VAL A N 1
ATOM 575 C CA . VAL A 1 76 ? -4.864 6.277 -17.156 1.00 89.94 76 VAL A CA 1
ATOM 576 C C . VAL A 1 76 ? -5.048 4.763 -17.034 1.00 89.94 76 VAL A C 1
ATOM 578 O O . VAL A 1 76 ? -6.175 4.306 -16.861 1.00 89.94 76 VAL A O 1
ATOM 581 N N . MET A 1 77 ? -3.962 3.981 -17.049 1.00 93.50 77 MET A N 1
ATOM 582 C CA . MET A 1 77 ? -4.013 2.528 -16.846 1.00 93.50 77 MET A CA 1
ATOM 583 C C . MET A 1 77 ? -4.675 2.174 -15.509 1.00 93.50 77 MET A C 1
ATOM 585 O O . MET A 1 77 ? -5.592 1.357 -15.470 1.00 93.50 77 MET A O 1
ATOM 589 N N . VAL A 1 78 ? -4.238 2.810 -14.419 1.00 93.56 78 VAL A N 1
ATOM 590 C CA . VAL A 1 78 ? -4.765 2.547 -13.073 1.00 93.56 78 VAL A CA 1
ATOM 591 C C . VAL A 1 78 ? -6.229 2.977 -12.939 1.00 93.56 78 VAL A C 1
ATOM 593 O O . VAL A 1 78 ? -7.038 2.242 -12.380 1.00 93.56 78 VAL A O 1
ATOM 596 N N . GLU A 1 79 ? -6.607 4.130 -13.491 1.00 91.38 79 GLU A N 1
ATOM 597 C CA . GLU A 1 79 ? -7.995 4.617 -13.481 1.00 91.38 79 GLU A CA 1
ATOM 598 C C . GLU A 1 79 ? -8.935 3.770 -14.360 1.00 91.38 79 GLU A C 1
ATOM 600 O O . GLU A 1 79 ? -10.158 3.795 -14.178 1.00 91.38 79 GLU A O 1
ATOM 605 N N . SER A 1 80 ? -8.376 2.978 -15.278 1.00 90.38 80 SER A N 1
ATOM 606 C CA . SER A 1 80 ? -9.111 2.068 -16.164 1.00 90.38 80 SER A CA 1
ATOM 607 C C . SER A 1 80 ? -9.324 0.670 -15.573 1.00 90.38 80 SER A C 1
ATOM 609 O O . SER A 1 80 ? -9.984 -0.148 -16.205 1.00 90.38 80 SER A O 1
ATOM 611 N N . ILE A 1 81 ? -8.816 0.383 -14.368 1.00 93.31 81 ILE A N 1
ATOM 612 C CA . ILE A 1 81 ? -9.030 -0.902 -13.684 1.00 93.31 81 ILE A CA 1
ATOM 613 C C . ILE A 1 81 ? -10.525 -1.082 -13.372 1.00 93.31 81 ILE A C 1
ATOM 615 O O . ILE A 1 81 ? -11.172 -0.210 -12.783 1.00 93.31 81 ILE A O 1
ATOM 619 N N . ARG A 1 82 ? -11.083 -2.227 -13.769 1.00 91.00 82 ARG A N 1
ATOM 620 C CA . ARG A 1 82 ? -12.484 -2.629 -13.549 1.00 91.00 82 ARG A CA 1
ATOM 621 C C . ARG A 1 82 ? -12.625 -3.995 -12.883 1.00 91.00 82 ARG A C 1
ATOM 623 O O . ARG A 1 82 ? -13.719 -4.334 -12.448 1.00 91.00 82 ARG A O 1
ATOM 630 N N . ASN A 1 83 ? -11.551 -4.777 -12.797 1.00 93.44 83 ASN A N 1
ATOM 631 C CA . ASN A 1 83 ? -11.555 -6.090 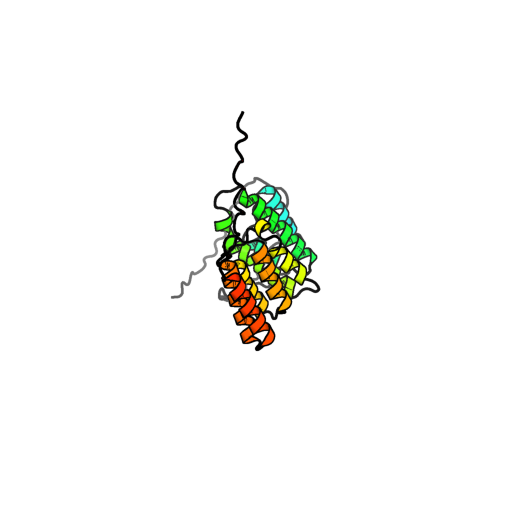-12.157 1.00 93.44 83 ASN A CA 1
ATOM 632 C C . ASN A 1 83 ? -10.202 -6.416 -11.502 1.00 93.44 83 ASN A C 1
ATOM 634 O O . ASN A 1 83 ? -9.225 -5.674 -11.639 1.00 93.44 83 ASN A O 1
ATOM 638 N N . LEU A 1 84 ? -10.169 -7.529 -10.765 1.00 93.62 84 LEU A N 1
ATOM 639 C CA . LEU A 1 84 ? -9.011 -7.943 -9.975 1.00 93.62 84 LEU A CA 1
ATOM 640 C C . LEU A 1 84 ? -7.800 -8.288 -10.849 1.00 93.62 84 LEU A C 1
ATOM 642 O O . LEU A 1 84 ? -6.682 -7.888 -10.538 1.00 93.62 84 LEU A O 1
ATOM 646 N N . GLU A 1 85 ? -8.024 -8.977 -11.965 1.00 94.38 85 GLU A N 1
ATOM 647 C CA . GLU A 1 85 ? -6.960 -9.385 -12.883 1.00 94.38 85 GLU A CA 1
ATOM 648 C C . GLU A 1 85 ? -6.225 -8.167 -13.461 1.00 94.38 85 GLU A C 1
ATOM 650 O O . GLU A 1 85 ? -4.996 -8.129 -13.522 1.00 94.38 85 GLU A O 1
ATOM 655 N N . GLN A 1 86 ? -6.967 -7.123 -13.827 1.00 95.00 86 GLN A N 1
ATOM 656 C CA . GLN A 1 86 ? -6.395 -5.866 -14.304 1.00 95.00 86 GLN A CA 1
ATOM 657 C C . GLN A 1 86 ? -5.548 -5.186 -13.223 1.00 95.00 86 GLN A C 1
ATOM 659 O O . GLN A 1 86 ? -4.453 -4.704 -13.515 1.00 95.0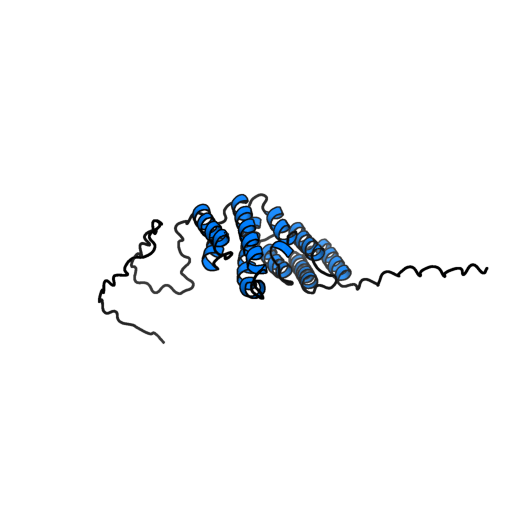0 86 GLN A O 1
ATOM 664 N N . ALA A 1 87 ? -6.004 -5.196 -11.967 1.00 95.06 87 ALA A N 1
ATOM 665 C CA . ALA A 1 87 ? -5.228 -4.674 -10.846 1.00 95.06 87 ALA A CA 1
ATOM 666 C C . ALA A 1 87 ? -3.923 -5.463 -10.634 1.00 95.06 87 ALA A C 1
ATOM 668 O O . ALA A 1 87 ? -2.860 -4.859 -10.490 1.00 95.06 87 ALA A O 1
ATOM 669 N N . GLN A 1 88 ? -3.974 -6.798 -10.697 1.00 95.69 88 GLN A N 1
ATOM 670 C CA . GLN A 1 88 ? -2.792 -7.663 -10.591 1.00 95.69 88 GLN A CA 1
ATOM 671 C C . GLN A 1 88 ? -1.798 -7.405 -11.729 1.00 95.69 88 GLN A C 1
ATOM 673 O O . GLN A 1 88 ? -0.601 -7.231 -11.492 1.00 95.69 88 GLN A O 1
ATOM 678 N N . ARG A 1 89 ? -2.291 -7.306 -12.970 1.00 96.19 89 ARG A N 1
ATOM 679 C CA . ARG A 1 89 ? -1.469 -6.984 -14.145 1.00 96.19 89 ARG A CA 1
ATOM 680 C C . ARG A 1 89 ? -0.798 -5.617 -14.003 1.00 96.19 89 ARG A C 1
ATOM 682 O O . ARG A 1 89 ? 0.396 -5.503 -14.292 1.00 96.19 89 ARG A O 1
ATOM 689 N N . ALA A 1 90 ? -1.536 -4.604 -13.543 1.00 96.25 90 ALA A N 1
ATOM 690 C CA . ALA A 1 90 ? -1.013 -3.261 -13.301 1.00 96.25 90 ALA A CA 1
ATOM 691 C C . ALA A 1 90 ? 0.081 -3.261 -12.220 1.00 96.25 90 ALA A C 1
ATOM 693 O O . ALA A 1 90 ? 1.144 -2.679 -12.437 1.00 96.25 90 ALA A O 1
ATOM 694 N N . LEU A 1 91 ? -0.127 -3.966 -11.102 1.00 97.00 91 LEU A N 1
ATOM 695 C CA . LEU A 1 91 ? 0.892 -4.129 -10.059 1.00 97.00 91 LEU A CA 1
ATOM 696 C C . LEU A 1 91 ? 2.152 -4.817 -10.590 1.00 97.00 91 LEU A C 1
ATOM 698 O O . LEU A 1 91 ? 3.255 -4.325 -10.359 1.00 97.00 91 LEU A O 1
ATOM 702 N N . GLY A 1 92 ? 2.006 -5.901 -11.357 1.00 96.56 92 GLY A N 1
ATOM 703 C CA . GLY A 1 92 ? 3.145 -6.590 -11.968 1.00 96.56 92 GLY A CA 1
ATOM 704 C C . GLY A 1 92 ? 3.945 -5.692 -12.917 1.00 96.56 92 GLY A C 1
ATOM 705 O O . GLY A 1 92 ? 5.171 -5.768 -12.968 1.00 96.56 92 GLY A O 1
ATOM 706 N N . LEU A 1 93 ? 3.272 -4.795 -13.641 1.00 96.38 93 LEU A N 1
ATOM 707 C CA . LEU A 1 93 ? 3.940 -3.830 -14.510 1.00 96.38 93 LEU A CA 1
ATOM 708 C C . LEU A 1 93 ? 4.663 -2.730 -13.719 1.00 96.38 93 LEU A C 1
ATOM 710 O O . LEU A 1 93 ? 5.791 -2.378 -14.063 1.00 96.38 93 LEU A O 1
ATOM 714 N N . ILE A 1 94 ? 4.055 -2.230 -12.638 1.00 96.38 94 ILE A N 1
ATOM 715 C CA . ILE A 1 94 ? 4.695 -1.269 -11.728 1.00 96.38 94 ILE A CA 1
ATOM 716 C C . ILE A 1 94 ? 5.930 -1.895 -11.068 1.00 96.38 94 ILE A C 1
ATOM 718 O O . ILE A 1 94 ? 6.962 -1.239 -10.990 1.00 96.38 94 ILE A O 1
ATOM 722 N N . ALA A 1 95 ? 5.869 -3.162 -10.653 1.00 96.38 95 ALA A N 1
ATOM 723 C CA . ALA A 1 95 ? 7.020 -3.872 -10.095 1.00 96.38 95 ALA A CA 1
ATOM 724 C C . ALA A 1 95 ? 8.190 -3.944 -11.093 1.00 96.38 95 ALA A C 1
ATOM 726 O O . ALA A 1 95 ? 9.325 -3.642 -10.731 1.00 96.38 95 ALA A O 1
ATOM 727 N N . ARG A 1 96 ? 7.920 -4.257 -12.371 1.00 95.56 96 ARG A N 1
ATOM 728 C CA . ARG A 1 96 ? 8.945 -4.236 -13.434 1.00 95.56 96 ARG A CA 1
ATOM 729 C C . ARG A 1 96 ? 9.523 -2.840 -13.661 1.00 95.56 96 ARG A C 1
ATOM 731 O O . ARG A 1 96 ? 10.730 -2.698 -13.825 1.00 95.56 96 ARG A O 1
ATOM 738 N N . HIS A 1 97 ? 8.676 -1.812 -13.634 1.00 94.56 97 HIS A N 1
ATOM 739 C CA . HIS A 1 97 ? 9.132 -0.428 -13.706 1.00 94.56 97 HIS A CA 1
ATOM 740 C C . HIS A 1 97 ? 10.072 -0.083 -12.541 1.00 94.56 97 HIS A C 1
ATOM 742 O O . HIS A 1 97 ? 11.163 0.424 -12.775 1.00 94.56 97 HIS A O 1
ATOM 748 N N . VAL A 1 98 ? 9.701 -0.412 -11.299 1.00 95.44 98 VAL A N 1
ATOM 749 C CA . VAL A 1 98 ? 10.553 -0.186 -10.118 1.00 95.44 98 VAL A CA 1
ATOM 750 C C . VAL A 1 98 ? 11.872 -0.948 -10.231 1.00 95.44 98 VAL A C 1
ATOM 752 O O . VAL A 1 98 ? 12.921 -0.377 -9.944 1.00 95.44 98 VAL A O 1
ATOM 755 N N . ALA A 1 99 ? 11.838 -2.204 -10.684 1.00 94.44 99 ALA A N 1
ATOM 756 C CA . ALA A 1 99 ? 13.037 -3.011 -10.893 1.00 94.44 99 ALA A CA 1
ATOM 757 C C . ALA A 1 99 ? 14.014 -2.344 -11.871 1.00 94.44 99 ALA A C 1
ATOM 759 O O . ALA A 1 99 ? 15.187 -2.210 -11.546 1.00 94.44 99 ALA A O 1
ATOM 760 N N . SER A 1 100 ? 13.529 -1.829 -13.003 1.00 92.31 100 SER A N 1
ATOM 761 C CA . SER A 1 100 ? 14.387 -1.104 -13.948 1.00 92.31 100 SER A CA 1
ATOM 762 C C . SER A 1 100 ? 14.895 0.231 -13.389 1.00 92.31 100 SER A C 1
ATOM 764 O O . SER A 1 100 ? 16.035 0.621 -13.627 1.00 92.31 100 SER A O 1
ATOM 766 N N . ARG A 1 101 ? 14.082 0.945 -12.600 1.00 91.25 101 ARG A N 1
ATOM 767 C CA . ARG A 1 101 ? 14.495 2.219 -11.988 1.00 91.25 101 ARG A CA 1
ATOM 768 C C . ARG A 1 101 ? 15.528 2.041 -10.879 1.00 91.25 101 ARG A C 1
ATOM 770 O O . ARG A 1 101 ? 16.309 2.959 -10.666 1.00 91.25 101 ARG A O 1
ATOM 777 N N . ARG A 1 102 ? 15.573 0.888 -10.203 1.00 90.50 102 ARG A N 1
ATOM 778 C CA . ARG A 1 102 ? 16.586 0.578 -9.173 1.00 90.50 102 ARG A CA 1
ATOM 779 C C . ARG A 1 102 ? 18.017 0.611 -9.702 1.00 90.50 102 ARG A C 1
ATOM 781 O O . ARG A 1 102 ? 18.921 0.935 -8.943 1.00 90.50 102 ARG A O 1
ATOM 788 N N . GLU A 1 103 ? 18.217 0.300 -10.978 1.00 86.50 103 GLU A N 1
ATOM 789 C CA . GLU A 1 103 ? 19.539 0.321 -11.618 1.00 86.50 103 GLU A CA 1
ATOM 790 C C . GLU A 1 103 ? 20.057 1.754 -11.845 1.00 86.50 103 GLU A C 1
ATOM 792 O O . GLU A 1 103 ? 21.238 1.962 -12.112 1.00 86.50 103 GLU A O 1
ATOM 797 N N . MET A 1 104 ? 19.186 2.761 -11.716 1.00 86.31 104 MET A N 1
ATOM 798 C CA . MET A 1 104 ? 19.498 4.168 -11.945 1.00 86.31 104 MET A CA 1
ATOM 799 C C . MET A 1 104 ? 19.597 4.916 -10.606 1.00 86.31 104 MET A C 1
ATOM 801 O O . MET A 1 104 ? 18.635 4.984 -9.840 1.00 86.31 104 MET A O 1
ATOM 805 N N . ALA A 1 105 ? 20.744 5.534 -10.322 1.00 82.50 105 ALA A N 1
ATOM 806 C CA . ALA A 1 105 ? 20.958 6.258 -9.066 1.00 82.50 105 ALA A CA 1
ATOM 807 C C . ALA A 1 105 ? 19.939 7.404 -8.868 1.00 82.50 105 ALA A C 1
ATOM 809 O O . ALA A 1 105 ? 19.751 8.242 -9.751 1.00 82.50 105 ALA A O 1
ATOM 810 N N . GLY A 1 106 ? 19.271 7.442 -7.707 1.00 85.31 106 GLY A N 1
ATOM 811 C CA . GLY A 1 106 ? 18.304 8.491 -7.332 1.00 85.31 106 GLY A CA 1
ATOM 812 C C . GLY A 1 106 ? 16.973 8.467 -8.100 1.00 85.31 106 GLY A C 1
ATOM 813 O O . GLY A 1 106 ? 16.128 9.355 -7.955 1.00 85.31 106 GLY A O 1
ATOM 814 N N . ALA A 1 107 ? 16.778 7.479 -8.972 1.00 88.44 107 ALA A N 1
ATOM 815 C CA . ALA A 1 107 ? 15.630 7.410 -9.861 1.00 88.44 107 ALA A CA 1
ATOM 816 C C . ALA A 1 107 ? 14.315 7.093 -9.140 1.00 88.44 107 ALA A C 1
ATOM 818 O O . ALA A 1 107 ? 13.263 7.555 -9.601 1.00 88.44 107 ALA A O 1
ATOM 819 N N . LEU A 1 108 ? 14.383 6.329 -8.044 1.00 89.56 108 LEU A N 1
ATOM 820 C CA . LEU A 1 108 ? 13.228 5.884 -7.263 1.00 89.56 108 LEU A CA 1
ATOM 821 C C . LEU A 1 108 ? 12.627 7.001 -6.417 1.00 89.56 108 LEU A C 1
ATOM 823 O O . LEU A 1 108 ? 11.410 7.048 -6.233 1.00 89.56 108 LEU A O 1
ATOM 827 N N . GLU A 1 109 ? 13.479 7.880 -5.905 1.00 89.25 109 GLU A N 1
ATOM 828 C CA . GLU A 1 109 ? 13.139 9.038 -5.089 1.00 89.25 109 GLU A CA 1
ATOM 829 C C . GLU A 1 109 ? 12.413 10.078 -5.943 1.00 89.25 109 GLU A C 1
ATOM 831 O O . GLU A 1 109 ? 11.382 10.616 -5.537 1.00 89.25 109 GLU A O 1
ATOM 836 N N . LEU A 1 110 ? 12.904 10.300 -7.167 1.00 89.19 110 LEU A N 1
ATOM 837 C CA . LEU A 1 110 ? 12.284 11.200 -8.138 1.00 89.19 110 LEU A CA 1
ATOM 838 C C . LEU A 1 110 ? 10.913 10.701 -8.610 1.00 89.19 110 LEU A C 1
ATOM 840 O O . LEU A 1 110 ? 10.002 11.507 -8.819 1.00 89.19 110 LEU A O 1
ATOM 844 N N . ASP A 1 111 ? 10.750 9.388 -8.792 1.00 90.94 111 ASP A N 1
ATOM 845 C CA . ASP A 1 111 ? 9.489 8.823 -9.281 1.00 90.94 111 ASP A CA 1
ATOM 846 C C . ASP A 1 111 ? 8.453 8.580 -8.164 1.00 90.94 111 ASP A C 1
ATOM 848 O O . ASP A 1 111 ? 7.249 8.512 -8.443 1.00 90.94 111 ASP A O 1
ATOM 852 N N . TRP A 1 112 ? 8.880 8.552 -6.893 1.00 93.06 112 TRP A N 1
ATOM 853 C CA . TRP A 1 112 ? 8.023 8.232 -5.747 1.00 93.06 112 TRP A CA 1
ATOM 854 C C . TRP A 1 112 ? 6.677 8.982 -5.718 1.00 93.06 112 TRP A C 1
ATOM 856 O O . TRP A 1 112 ? 5.647 8.323 -5.549 1.00 93.06 112 TRP A O 1
ATOM 866 N N . PRO A 1 113 ? 6.596 10.315 -5.933 1.00 92.56 113 PRO A N 1
ATOM 867 C CA . PRO A 1 113 ? 5.315 11.029 -5.910 1.00 92.56 113 PRO A CA 1
ATOM 868 C C . PRO A 1 113 ? 4.308 10.537 -6.956 1.00 92.56 113 PRO A C 1
ATOM 870 O O . PRO A 1 113 ? 3.100 10.735 -6.805 1.00 92.56 113 PRO A O 1
ATOM 873 N N . VAL A 1 114 ? 4.796 9.940 -8.043 1.00 92.62 114 VAL A N 1
ATOM 874 C CA . VAL A 1 114 ? 3.978 9.348 -9.101 1.00 92.62 114 VAL A CA 1
ATOM 875 C C . VAL A 1 114 ? 3.587 7.922 -8.722 1.00 92.62 114 VAL A C 1
ATOM 877 O O . VAL A 1 114 ? 2.395 7.614 -8.696 1.00 92.62 114 VAL A O 1
ATOM 880 N N . ARG A 1 115 ? 4.564 7.090 -8.344 1.00 94.19 115 ARG A N 1
ATOM 881 C CA . ARG A 1 115 ? 4.349 5.697 -7.927 1.00 94.19 115 ARG A CA 1
ATOM 882 C C . ARG A 1 115 ? 3.384 5.580 -6.754 1.00 94.19 115 ARG A C 1
ATOM 884 O O . ARG A 1 115 ? 2.449 4.785 -6.810 1.00 94.19 115 ARG A O 1
ATOM 891 N N . LYS A 1 116 ? 3.535 6.444 -5.747 1.00 95.25 116 LYS A N 1
ATOM 892 C CA . LYS A 1 116 ? 2.601 6.585 -4.623 1.00 95.25 116 LYS A CA 1
ATOM 893 C C . LYS A 1 116 ? 1.161 6.746 -5.105 1.00 95.25 116 LYS A C 1
ATOM 895 O O . LYS A 1 116 ? 0.285 6.027 -4.644 1.00 95.25 116 LYS A O 1
ATOM 900 N N . LYS A 1 117 ? 0.909 7.654 -6.057 1.00 94.38 117 LYS A N 1
ATOM 901 C CA . LYS A 1 117 ? -0.447 7.899 -6.577 1.00 94.38 117 LYS A CA 1
ATOM 902 C C . LYS A 1 117 ? -1.020 6.665 -7.260 1.00 94.38 117 LYS A C 1
ATOM 904 O O . LYS A 1 117 ? -2.185 6.359 -7.037 1.00 94.38 117 LYS A O 1
ATOM 909 N N . TRP A 1 118 ? -0.225 5.961 -8.063 1.00 95.38 118 TRP A N 1
ATOM 910 C CA . TRP A 1 118 ? -0.669 4.726 -8.709 1.00 95.38 118 TRP A CA 1
ATOM 911 C C . TRP A 1 118 ? -1.038 3.657 -7.685 1.00 95.38 118 TRP A C 1
ATOM 913 O O . TRP A 1 118 ? -2.143 3.129 -7.737 1.00 95.38 118 TRP A O 1
ATOM 923 N N . LEU A 1 119 ? -0.156 3.390 -6.721 1.00 96.81 119 LEU A N 1
ATOM 924 C CA . LEU A 1 119 ? -0.378 2.365 -5.702 1.00 96.81 119 LEU A CA 1
ATOM 925 C C . LEU A 1 119 ? -1.585 2.692 -4.819 1.00 96.81 119 LEU A C 1
ATOM 927 O O . LEU A 1 119 ? -2.440 1.832 -4.631 1.00 96.81 119 LEU A O 1
ATOM 931 N N . THR A 1 120 ? -1.719 3.938 -4.351 1.00 95.56 120 THR A N 1
ATOM 932 C CA . THR A 1 120 ? -2.901 4.361 -3.586 1.00 95.56 120 THR A CA 1
ATOM 933 C C . THR A 1 120 ? -4.175 4.158 -4.405 1.00 95.56 120 THR A C 1
ATOM 935 O O . THR A 1 120 ? -5.109 3.534 -3.916 1.00 95.56 120 THR A O 1
ATOM 938 N N . ARG A 1 121 ? -4.209 4.590 -5.673 1.00 94.94 121 ARG A N 1
ATOM 939 C CA . ARG A 1 121 ? -5.382 4.402 -6.542 1.00 94.94 121 ARG A CA 1
ATOM 940 C C . ARG A 1 121 ? -5.719 2.932 -6.793 1.00 94.94 121 ARG A C 1
ATOM 942 O O . ARG A 1 121 ? -6.900 2.599 -6.826 1.00 94.94 121 ARG A O 1
ATOM 949 N N . ILE A 1 122 ? -4.722 2.057 -6.932 1.00 95.88 122 ILE A N 1
ATOM 950 C CA . ILE A 1 122 ? -4.947 0.608 -7.033 1.00 95.88 122 ILE A CA 1
ATOM 951 C C . ILE A 1 122 ? -5.579 0.081 -5.743 1.00 95.88 122 ILE A C 1
ATOM 953 O O . ILE A 1 122 ? -6.560 -0.651 -5.825 1.00 95.88 122 ILE A O 1
ATOM 957 N N . CYS A 1 123 ? -5.083 0.477 -4.566 1.00 96.31 123 CYS A N 1
ATOM 958 C CA . CYS A 1 123 ? -5.672 0.064 -3.290 1.00 96.31 123 CYS A CA 1
ATOM 959 C C . CYS A 1 123 ? -7.129 0.537 -3.147 1.00 96.31 123 CYS A C 1
ATOM 961 O O . CYS A 1 123 ? -7.993 -0.233 -2.733 1.00 96.31 1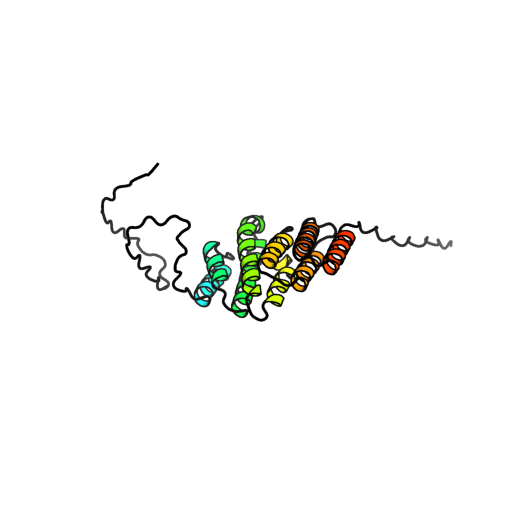23 CYS A O 1
ATOM 963 N N . GLU A 1 124 ? -7.421 1.781 -3.534 1.00 94.50 124 GLU A N 1
ATOM 964 C CA . GLU A 1 124 ? -8.783 2.328 -3.545 1.00 94.50 124 GLU A CA 1
ATOM 965 C C . GLU A 1 124 ? -9.704 1.579 -4.519 1.00 94.50 124 GLU A C 1
ATOM 967 O O . GLU A 1 124 ? -10.855 1.295 -4.194 1.00 94.50 124 GLU A O 1
ATOM 972 N N . ALA A 1 125 ? -9.211 1.249 -5.717 1.00 92.94 125 ALA A N 1
ATOM 973 C CA . ALA A 1 125 ? -9.963 0.467 -6.692 1.00 92.94 125 ALA A CA 1
ATOM 974 C C . ALA A 1 125 ? -10.225 -0.951 -6.168 1.00 92.94 125 ALA A C 1
ATOM 976 O O . ALA A 1 125 ? -11.361 -1.414 -6.204 1.00 92.94 125 ALA A O 1
ATOM 977 N N . ALA A 1 126 ? -9.201 -1.606 -5.618 1.00 94.75 126 ALA A N 1
ATOM 978 C CA . ALA A 1 126 ? -9.281 -2.950 -5.059 1.00 94.75 126 ALA A CA 1
ATOM 979 C C . ALA A 1 126 ? -10.289 -3.047 -3.910 1.00 94.75 126 ALA A C 1
ATOM 981 O O . ALA A 1 126 ? -11.014 -4.032 -3.825 1.00 94.75 126 ALA A O 1
ATOM 982 N N . LEU A 1 127 ? -10.404 -2.013 -3.073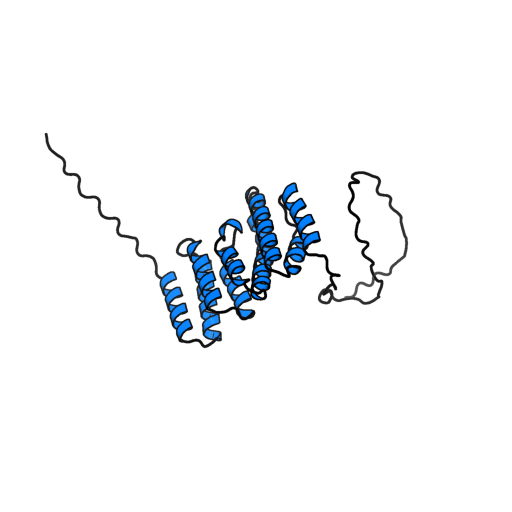 1.00 95.12 127 LEU A N 1
ATOM 983 C CA . LEU A 1 127 ? -11.390 -1.984 -1.990 1.00 95.12 127 LEU A CA 1
ATOM 984 C C . LEU A 1 127 ? -12.838 -2.100 -2.500 1.00 95.12 127 LEU A C 1
ATOM 986 O O . LEU A 1 127 ? -13.687 -2.653 -1.808 1.00 95.12 127 LEU A O 1
ATOM 990 N N . ARG A 1 128 ? -13.117 -1.600 -3.710 1.00 91.94 128 ARG A N 1
ATOM 991 C CA . ARG A 1 128 ? -14.452 -1.627 -4.335 1.00 91.94 128 ARG A CA 1
ATOM 992 C C . ARG A 1 128 ? -14.718 -2.900 -5.135 1.00 91.94 128 ARG A C 1
ATOM 994 O O . ARG A 1 128 ? -15.846 -3.115 -5.570 1.00 91.94 128 ARG A O 1
ATOM 1001 N N . LEU A 1 129 ? -13.692 -3.714 -5.372 1.00 91.94 129 LEU A N 1
ATOM 1002 C CA . LEU A 1 129 ? -13.808 -4.956 -6.126 1.00 91.94 129 LEU A CA 1
ATOM 1003 C C . LEU A 1 129 ? -14.167 -6.124 -5.197 1.00 91.94 129 LEU A C 1
ATOM 1005 O O . LEU A 1 129 ? -13.677 -6.188 -4.063 1.00 91.94 129 LEU A O 1
ATOM 1009 N N . PRO A 1 130 ? -14.959 -7.101 -5.676 1.00 89.81 130 PRO A N 1
ATOM 1010 C CA . PRO A 1 130 ? -15.166 -8.337 -4.935 1.00 89.81 130 PRO A CA 1
ATOM 1011 C C . PRO A 1 130 ? -13.813 -9.032 -4.734 1.00 89.81 130 PRO A C 1
ATOM 1013 O O . PRO A 1 130 ? -13.031 -9.166 -5.674 1.00 89.81 130 PRO A O 1
ATOM 1016 N N . ASN A 1 131 ? -13.526 -9.454 -3.501 1.00 89.12 131 ASN A N 1
ATOM 1017 C CA . ASN A 1 131 ? -12.269 -10.114 -3.126 1.00 89.12 131 ASN A CA 1
ATOM 1018 C C . ASN A 1 131 ? -10.991 -9.305 -3.429 1.00 89.12 131 ASN A C 1
ATOM 1020 O O . ASN A 1 131 ? -9.929 -9.890 -3.612 1.00 89.12 131 ASN A O 1
ATOM 1024 N N . GLY A 1 132 ? -11.051 -7.968 -3.458 1.00 91.50 132 GLY A N 1
ATOM 1025 C CA . GLY A 1 132 ? -9.865 -7.136 -3.701 1.00 91.50 132 GLY A CA 1
ATOM 1026 C C . GLY A 1 132 ? -8.983 -6.871 -2.474 1.00 91.50 132 GLY A C 1
ATOM 1027 O O . GLY A 1 132 ? -7.848 -6.423 -2.621 1.00 91.50 132 GLY A O 1
ATOM 1028 N N . LYS A 1 133 ? -9.449 -7.189 -1.257 1.00 94.00 133 LYS A N 1
ATOM 1029 C CA . LYS A 1 133 ? -8.686 -6.985 -0.007 1.00 94.00 133 LYS A CA 1
ATOM 1030 C C . LYS A 1 133 ? -7.306 -7.675 0.000 1.00 94.00 133 LYS A C 1
ATOM 1032 O O . LYS A 1 133 ? -6.348 -7.011 0.394 1.00 94.00 133 LYS A O 1
ATOM 1037 N N . PRO A 1 134 ? -7.153 -8.940 -0.448 1.00 94.25 134 PRO A N 1
ATOM 1038 C CA . PRO A 1 134 ? -5.844 -9.592 -0.528 1.00 94.25 134 PRO A CA 1
ATOM 1039 C C . PRO A 1 134 ? -4.846 -8.819 -1.393 1.00 94.25 134 PRO A C 1
ATOM 1041 O O . PRO A 1 134 ? -3.696 -8.678 -1.005 1.00 94.25 134 PRO A O 1
ATOM 1044 N N . LEU A 1 135 ? -5.302 -8.208 -2.490 1.00 94.75 135 LEU A N 1
ATOM 1045 C CA . LEU A 1 135 ? -4.438 -7.427 -3.375 1.00 94.75 135 LEU A CA 1
ATOM 1046 C C . LEU A 1 135 ? -3.871 -6.176 -2.691 1.00 94.75 135 LEU A C 1
ATOM 1048 O O . LEU A 1 135 ? -2.734 -5.794 -2.947 1.00 94.75 135 LEU A O 1
ATOM 1052 N N . ILE A 1 136 ? -4.641 -5.553 -1.793 1.00 96.06 136 ILE A N 1
ATOM 1053 C CA . ILE A 1 136 ? -4.141 -4.455 -0.955 1.00 96.06 136 ILE A CA 1
ATOM 1054 C C . ILE A 1 136 ? -3.031 -4.984 -0.047 1.00 96.06 136 ILE A C 1
ATOM 1056 O O . ILE A 1 136 ? -1.958 -4.392 0.009 1.00 96.06 136 ILE A O 1
ATOM 1060 N N . LEU A 1 137 ? -3.266 -6.109 0.635 1.00 95.50 137 LEU A N 1
ATOM 1061 C CA . LEU A 1 137 ? -2.283 -6.719 1.532 1.00 95.50 137 LEU A CA 1
ATOM 1062 C C . LEU A 1 137 ? -1.000 -7.126 0.792 1.00 95.50 137 LEU A C 1
ATOM 1064 O O . LEU A 1 137 ? 0.087 -6.912 1.326 1.00 95.50 137 LEU A O 1
ATOM 1068 N N . ASP A 1 138 ? -1.107 -7.616 -0.444 1.00 93.94 138 ASP A N 1
ATOM 1069 C CA . ASP A 1 138 ? 0.037 -7.995 -1.279 1.00 93.94 138 ASP A CA 1
ATOM 1070 C C . ASP A 1 138 ? 0.972 -6.815 -1.564 1.00 93.94 138 ASP A C 1
ATOM 1072 O O . ASP A 1 138 ? 2.192 -6.992 -1.581 1.00 93.94 138 ASP A O 1
ATOM 1076 N N . VAL A 1 139 ? 0.441 -5.597 -1.729 1.00 95.25 139 VAL A N 1
ATOM 1077 C CA . VAL A 1 139 ? 1.269 -4.390 -1.903 1.00 95.25 139 VAL A CA 1
ATOM 1078 C C . VAL A 1 139 ? 2.172 -4.174 -0.687 1.00 95.25 139 VAL A C 1
ATOM 1080 O O . VAL A 1 139 ? 3.360 -3.892 -0.843 1.00 95.25 139 VAL A O 1
ATOM 1083 N N . PHE A 1 140 ? 1.638 -4.348 0.524 1.00 94.62 140 PHE A N 1
ATOM 1084 C CA . PHE A 1 140 ? 2.393 -4.165 1.768 1.00 94.62 140 PHE A CA 1
ATOM 1085 C C . PHE A 1 140 ? 3.293 -5.357 2.094 1.00 94.62 140 PHE A C 1
ATOM 1087 O O . PHE A 1 140 ? 4.404 -5.165 2.584 1.00 94.62 140 PHE A O 1
ATOM 1094 N N . ALA A 1 141 ? 2.865 -6.579 1.772 1.00 92.81 141 ALA A N 1
ATOM 1095 C CA . ALA A 1 141 ? 3.695 -7.774 1.903 1.00 92.81 141 ALA A CA 1
ATOM 1096 C C . ALA A 1 141 ? 4.936 -7.717 0.993 1.00 92.81 141 ALA A C 1
ATOM 1098 O O . ALA A 1 141 ? 5.986 -8.258 1.341 1.00 92.81 141 ALA A O 1
ATOM 1099 N N . ASN A 1 142 ? 4.837 -7.008 -0.134 1.00 93.19 142 ASN A N 1
ATOM 1100 C CA . ASN A 1 142 ? 5.915 -6.797 -1.098 1.00 93.19 142 ASN A CA 1
ATOM 1101 C C . ASN A 1 142 ? 6.458 -5.356 -1.055 1.00 93.19 142 ASN A C 1
ATOM 1103 O O . ASN A 1 142 ? 6.805 -4.785 -2.091 1.00 93.19 142 ASN A O 1
ATOM 1107 N N . ALA A 1 143 ? 6.541 -4.761 0.143 1.00 91.81 143 ALA A N 1
ATOM 1108 C CA . ALA A 1 143 ? 6.958 -3.370 0.330 1.00 91.81 143 ALA A CA 1
ATOM 1109 C C . ALA A 1 143 ? 8.289 -3.025 -0.362 1.00 91.81 143 ALA A C 1
ATOM 1111 O O . ALA A 1 143 ? 8.423 -1.947 -0.950 1.00 91.81 143 ALA A O 1
ATOM 1112 N N . ASP A 1 144 ? 9.245 -3.956 -0.343 1.00 92.06 144 ASP A N 1
ATOM 1113 C CA . ASP A 1 144 ? 10.529 -3.790 -1.015 1.00 92.06 144 ASP A CA 1
ATOM 1114 C C . ASP A 1 144 ? 10.347 -3.727 -2.529 1.00 92.06 144 ASP A C 1
ATOM 1116 O O . ASP A 1 144 ? 10.810 -2.777 -3.155 1.00 92.06 144 ASP A O 1
ATOM 1120 N N . VAL A 1 145 ? 9.611 -4.670 -3.127 1.00 94.38 145 VAL A N 1
ATOM 1121 C CA . VAL A 1 145 ? 9.378 -4.746 -4.584 1.00 94.38 145 VAL A CA 1
ATOM 1122 C C . VAL A 1 145 ? 8.835 -3.428 -5.135 1.00 94.38 145 VAL A C 1
ATOM 1124 O O . VAL A 1 145 ? 9.257 -2.985 -6.200 1.00 94.38 145 VAL A O 1
ATOM 1127 N N . PHE A 1 146 ? 7.953 -2.764 -4.388 1.00 94.38 146 PHE A N 1
ATOM 1128 C CA . PHE A 1 146 ? 7.372 -1.478 -4.778 1.00 94.38 146 PHE A CA 1
ATOM 1129 C C . PHE A 1 146 ? 8.156 -0.254 -4.288 1.00 94.38 146 PHE A C 1
ATOM 1131 O O . PHE A 1 146 ? 7.740 0.878 -4.552 1.00 94.38 146 PHE A O 1
ATOM 1138 N N . ALA A 1 147 ? 9.270 -0.464 -3.580 1.00 92.75 147 ALA A N 1
ATOM 1139 C CA . ALA A 1 147 ? 10.070 0.570 -2.933 1.00 92.75 147 ALA A CA 1
ATOM 1140 C C . ALA A 1 147 ? 9.172 1.572 -2.188 1.00 92.75 147 ALA A C 1
ATOM 1142 O O . ALA A 1 147 ? 9.186 2.778 -2.467 1.00 92.75 147 ALA A O 1
ATOM 1143 N N . LEU A 1 148 ? 8.303 1.051 -1.311 1.00 94.12 148 LEU A N 1
ATOM 1144 C CA . LEU A 1 148 ? 7.366 1.874 -0.550 1.00 94.12 148 LEU A CA 1
ATOM 1145 C C . LEU A 1 148 ? 8.143 2.844 0.344 1.00 94.12 148 LEU A C 1
ATOM 1147 O O . LEU A 1 148 ? 9.127 2.459 0.980 1.00 94.12 148 LEU A O 1
ATOM 1151 N N . SER A 1 149 ? 7.692 4.094 0.442 1.00 92.31 149 SER A N 1
ATOM 1152 C CA . SER A 1 149 ? 8.285 5.038 1.392 1.00 92.31 149 SER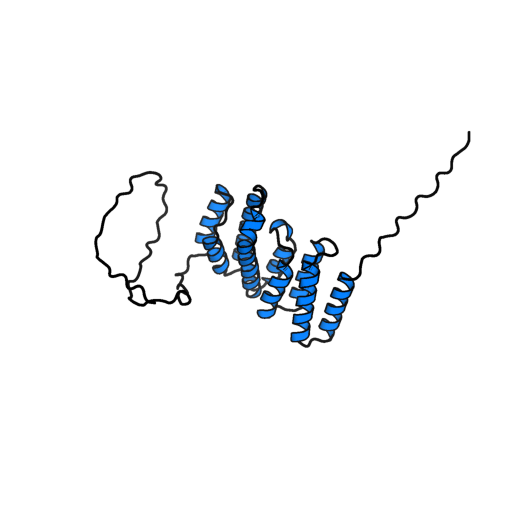 A CA 1
ATOM 1153 C C . SER A 1 149 ? 7.868 4.737 2.831 1.00 92.31 149 SER A C 1
ATOM 1155 O O . SER A 1 149 ? 6.898 4.018 3.088 1.00 92.31 149 SER A O 1
ATOM 1157 N N . THR A 1 150 ? 8.591 5.337 3.773 1.00 90.69 150 THR A N 1
ATOM 1158 C CA . THR A 1 150 ? 8.332 5.269 5.215 1.00 90.69 150 THR A CA 1
ATOM 1159 C C . THR A 1 150 ? 6.879 5.614 5.563 1.00 90.69 150 THR A C 1
ATOM 1161 O O . THR A 1 150 ? 6.226 4.866 6.276 1.00 90.69 150 THR A O 1
ATOM 1164 N N . TYR A 1 151 ? 6.317 6.692 5.010 1.00 92.94 151 TYR A N 1
ATOM 1165 C CA . TYR A 1 151 ? 4.985 7.179 5.406 1.00 92.94 151 TYR A CA 1
ATOM 1166 C C . TYR A 1 151 ? 3.822 6.627 4.573 1.00 92.94 151 TYR A C 1
ATOM 1168 O O . TYR A 1 151 ? 2.666 6.938 4.856 1.00 92.94 151 TYR A O 1
ATOM 1176 N N . PHE A 1 152 ? 4.095 5.786 3.570 1.00 94.38 152 PHE A N 1
ATOM 1177 C CA . PHE A 1 152 ? 3.065 5.304 2.648 1.00 94.38 152 PHE A CA 1
ATOM 1178 C C . PHE A 1 152 ? 1.918 4.560 3.345 1.00 94.38 152 PHE A C 1
ATOM 1180 O O . PHE A 1 152 ? 0.759 4.708 2.953 1.00 94.38 152 PHE A O 1
ATOM 1187 N N . ALA A 1 153 ? 2.222 3.776 4.384 1.00 93.75 153 ALA A N 1
ATOM 1188 C CA . ALA A 1 153 ? 1.211 3.035 5.131 1.00 93.75 153 ALA A CA 1
ATOM 1189 C C . ALA A 1 153 ? 0.229 3.959 5.857 1.00 93.75 153 ALA A C 1
ATOM 1191 O O . ALA A 1 153 ? -0.974 3.745 5.753 1.00 93.75 153 ALA A O 1
ATOM 1192 N N . ALA A 1 154 ? 0.718 5.012 6.519 1.00 94.69 154 ALA A N 1
ATOM 1193 C CA . ALA A 1 154 ? -0.132 5.979 7.213 1.00 94.69 154 ALA A CA 1
ATOM 1194 C C . ALA A 1 154 ? -1.083 6.697 6.239 1.00 94.69 154 ALA A C 1
ATOM 1196 O O . ALA A 1 154 ? -2.288 6.754 6.467 1.00 94.69 154 ALA A O 1
ATOM 1197 N N . GLU A 1 155 ? -0.552 7.160 5.106 1.00 94.56 155 GLU A N 1
ATOM 1198 C CA . GLU A 1 155 ? -1.331 7.872 4.087 1.00 94.56 155 GLU A CA 1
ATOM 1199 C C . GLU A 1 155 ? -2.368 6.967 3.408 1.00 94.56 155 GLU A C 1
ATOM 1201 O O . GLU A 1 155 ? -3.499 7.379 3.151 1.00 94.56 155 GLU A O 1
ATOM 1206 N N . THR A 1 156 ? -1.996 5.716 3.122 1.00 94.94 156 THR A N 1
ATOM 1207 C CA . THR A 1 156 ? -2.912 4.742 2.513 1.00 94.94 156 THR A CA 1
ATOM 1208 C C . THR A 1 156 ? -3.982 4.299 3.504 1.00 94.94 156 THR A C 1
ATOM 1210 O O . THR A 1 156 ? -5.130 4.112 3.109 1.00 94.94 156 THR A O 1
ATOM 1213 N N . LEU A 1 157 ? -3.642 4.175 4.789 1.00 95.12 157 LEU A N 1
ATOM 1214 C CA . LEU A 1 157 ? -4.598 3.867 5.848 1.00 95.12 157 LEU A CA 1
ATOM 1215 C C . LEU A 1 157 ? -5.685 4.939 5.929 1.00 95.12 157 LEU A C 1
ATOM 1217 O O . LEU A 1 157 ? -6.861 4.590 5.932 1.00 95.12 157 LEU A O 1
ATOM 1221 N N . GLU A 1 158 ? -5.315 6.222 5.925 1.00 93.44 158 GLU A N 1
ATOM 1222 C CA . GLU A 1 158 ? -6.278 7.333 5.894 1.00 93.44 158 GLU A CA 1
ATOM 1223 C C . GLU A 1 158 ? -7.185 7.270 4.658 1.00 93.44 158 GLU A C 1
ATOM 1225 O O . GLU A 1 158 ? -8.408 7.354 4.780 1.00 93.44 158 GLU A O 1
ATOM 1230 N N . ALA A 1 159 ? -6.602 7.059 3.473 1.00 94.31 159 ALA A N 1
ATOM 1231 C CA . ALA A 1 159 ? -7.359 6.974 2.226 1.00 94.31 159 ALA A CA 1
ATOM 1232 C C . ALA A 1 159 ? -8.357 5.800 2.220 1.00 94.31 159 ALA A C 1
ATOM 1234 O O . ALA A 1 159 ? -9.500 5.961 1.793 1.00 94.31 159 ALA A O 1
ATOM 1235 N N . LEU A 1 160 ? -7.951 4.626 2.714 1.00 95.88 160 LEU A N 1
ATOM 1236 C CA . LEU A 1 160 ? -8.815 3.447 2.796 1.00 95.88 160 LEU A CA 1
ATOM 1237 C C . LEU A 1 160 ? -9.877 3.590 3.894 1.00 95.88 160 LEU A C 1
ATOM 1239 O O . LEU A 1 160 ? -11.031 3.214 3.683 1.00 95.88 160 LEU A O 1
ATOM 1243 N N . ALA A 1 161 ? -9.525 4.168 5.044 1.00 94.62 161 ALA A N 1
ATOM 1244 C CA . ALA A 1 161 ? -10.462 4.427 6.133 1.00 94.62 161 ALA A CA 1
ATOM 1245 C C . ALA A 1 161 ? -11.585 5.380 5.702 1.00 94.62 161 ALA A C 1
ATOM 1247 O O . ALA A 1 161 ? -12.751 5.090 5.975 1.00 94.62 161 ALA A O 1
ATOM 1248 N N . ALA A 1 162 ? -11.249 6.448 4.968 1.00 92.94 162 ALA A N 1
ATOM 1249 C CA . ALA A 1 162 ? -12.213 7.391 4.398 1.00 92.94 162 ALA A CA 1
ATOM 1250 C C . ALA A 1 162 ? -13.171 6.739 3.383 1.00 92.94 162 ALA A C 1
ATOM 1252 O O . ALA A 1 162 ? -14.272 7.234 3.161 1.00 92.94 162 ALA A O 1
ATOM 1253 N N . GLN A 1 163 ? -12.776 5.611 2.786 1.00 92.31 163 GLN A N 1
ATOM 1254 C CA . GLN A 1 163 ? -13.616 4.817 1.884 1.00 92.31 163 GLN A CA 1
ATOM 1255 C C . GLN A 1 163 ? -14.364 3.676 2.584 1.00 92.31 163 GLN A C 1
ATOM 1257 O O . GLN A 1 163 ? -14.937 2.818 1.916 1.00 92.31 163 GLN A O 1
ATOM 1262 N N . GLY A 1 164 ? -14.374 3.654 3.918 1.00 91.06 164 GLY A N 1
ATOM 1263 C CA . GLY A 1 164 ? -15.131 2.671 4.690 1.00 91.06 164 GLY A CA 1
ATOM 1264 C C . GLY A 1 164 ? -14.448 1.310 4.821 1.00 91.06 164 GLY A C 1
ATOM 1265 O O . GLY A 1 164 ? -15.121 0.326 5.110 1.00 91.06 164 GLY A O 1
ATOM 1266 N N . ALA A 1 165 ? -13.125 1.224 4.641 1.00 93.81 165 ALA A N 1
ATOM 1267 C CA . ALA A 1 165 ? -12.403 -0.025 4.864 1.00 93.81 165 ALA A CA 1
ATOM 1268 C C . ALA A 1 165 ? -12.621 -0.569 6.288 1.00 93.81 165 ALA A C 1
ATOM 1270 O O . ALA A 1 165 ? -12.594 0.169 7.279 1.00 93.81 165 ALA A O 1
ATOM 1271 N N . GLU A 1 166 ? -12.811 -1.880 6.396 1.00 93.19 166 GLU A N 1
ATOM 1272 C CA . GLU A 1 166 ? -12.964 -2.572 7.675 1.00 93.19 166 GLU A CA 1
ATOM 1273 C C . GLU A 1 166 ? -11.718 -2.425 8.546 1.00 93.19 166 GLU A C 1
ATOM 1275 O O . GLU A 1 166 ? -10.587 -2.430 8.054 1.00 93.19 166 GLU A O 1
ATOM 1280 N N . LEU A 1 167 ? -11.924 -2.363 9.861 1.00 92.44 167 LEU A N 1
ATOM 1281 C CA . LEU A 1 167 ? -10.820 -2.198 10.798 1.00 92.44 167 LEU A CA 1
ATOM 1282 C C . LEU A 1 167 ? -9.806 -3.350 10.708 1.00 92.44 167 LEU A C 1
ATOM 1284 O O . LEU A 1 167 ? -8.607 -3.099 10.728 1.00 92.44 167 LEU A O 1
ATOM 1288 N N . ALA A 1 168 ? -10.272 -4.591 10.532 1.00 93.00 168 ALA A N 1
ATOM 1289 C CA . ALA A 1 168 ? -9.402 -5.761 10.407 1.00 93.00 168 ALA A CA 1
ATOM 1290 C C . ALA A 1 168 ? -8.398 -5.636 9.244 1.00 93.00 168 ALA A C 1
ATOM 1292 O O . ALA A 1 168 ? -7.229 -5.994 9.392 1.00 93.00 168 ALA A O 1
ATOM 1293 N N . LEU A 1 169 ? -8.830 -5.074 8.108 1.00 95.00 169 LEU A N 1
ATOM 1294 C CA . LEU A 1 169 ? -7.961 -4.815 6.959 1.00 95.00 169 LEU A CA 1
ATOM 1295 C C . LEU A 1 169 ? -6.909 -3.749 7.289 1.00 95.00 169 LEU A C 1
ATOM 1297 O O . LEU A 1 169 ? -5.730 -3.941 6.995 1.00 95.00 169 LEU A O 1
ATOM 1301 N N . LEU A 1 170 ? -7.331 -2.644 7.914 1.00 95.31 170 LEU A N 1
ATOM 1302 C CA . LEU A 1 170 ? -6.438 -1.545 8.286 1.00 95.31 170 LEU A CA 1
ATOM 1303 C C . LEU A 1 170 ? -5.387 -2.001 9.305 1.00 95.31 170 LEU A C 1
ATOM 1305 O O . LEU A 1 170 ? -4.205 -1.732 9.119 1.00 95.31 170 LEU A O 1
ATOM 1309 N N . THR A 1 171 ? -5.790 -2.758 10.328 1.00 94.69 171 THR A N 1
ATOM 1310 C CA . THR A 1 171 ? -4.867 -3.347 11.305 1.00 94.69 171 THR A CA 1
ATOM 1311 C C . THR A 1 171 ? -3.876 -4.285 10.621 1.00 94.69 171 THR A C 1
ATOM 1313 O O . THR A 1 171 ? -2.670 -4.162 10.822 1.00 94.69 171 THR A O 1
ATOM 1316 N N . ARG A 1 172 ? -4.352 -5.187 9.748 1.00 95.06 172 ARG A N 1
ATOM 1317 C CA . ARG A 1 172 ? -3.473 -6.138 9.053 1.00 95.06 172 ARG A CA 1
ATOM 1318 C C . ARG A 1 172 ? -2.446 -5.443 8.158 1.00 95.06 172 ARG A C 1
ATOM 1320 O O . ARG A 1 172 ? -1.311 -5.904 8.078 1.00 95.06 172 ARG A O 1
ATOM 1327 N N . LEU A 1 173 ? -2.826 -4.342 7.516 1.00 94.88 173 LEU A N 1
ATOM 1328 C CA . LEU A 1 173 ? -1.930 -3.514 6.710 1.00 94.88 173 LEU A CA 1
ATOM 1329 C C . LEU A 1 173 ? -0.781 -2.947 7.553 1.00 94.88 173 LEU A C 1
ATOM 1331 O O . LEU A 1 173 ? 0.377 -3.056 7.145 1.00 94.88 173 LEU A O 1
ATOM 1335 N N . VAL A 1 174 ? -1.084 -2.385 8.730 1.00 93.94 174 VAL A N 1
ATOM 1336 C CA . VAL A 1 174 ? -0.062 -1.835 9.637 1.00 93.94 174 VAL A CA 1
ATOM 1337 C C . VAL A 1 174 ? 0.901 -2.926 10.099 1.00 93.94 174 VAL A C 1
ATOM 1339 O O . VAL A 1 174 ? 2.111 -2.722 10.034 1.00 93.94 174 VAL A O 1
ATOM 1342 N N . GLU A 1 175 ? 0.395 -4.102 10.477 1.00 93.62 175 GLU A N 1
ATOM 1343 C CA . GLU A 1 175 ? 1.243 -5.223 10.907 1.00 93.62 175 GLU A CA 1
ATOM 1344 C C . GLU A 1 175 ? 2.146 -5.750 9.783 1.00 93.62 175 GLU A C 1
ATOM 1346 O O . GLU A 1 175 ? 3.329 -6.020 10.001 1.00 93.62 175 GLU A O 1
ATOM 1351 N N . LEU A 1 176 ? 1.631 -5.853 8.552 1.00 93.38 176 LEU A N 1
ATOM 1352 C CA . LEU A 1 176 ? 2.456 -6.224 7.400 1.00 93.38 176 LEU A CA 1
ATOM 1353 C C . LEU A 1 176 ? 3.556 -5.195 7.158 1.00 93.38 176 LEU A C 1
ATOM 1355 O O . LEU A 1 176 ? 4.709 -5.569 6.951 1.00 93.38 176 LEU A O 1
ATOM 1359 N N . PHE A 1 177 ? 3.223 -3.908 7.238 1.00 92.12 177 PHE A N 1
ATOM 1360 C CA . PHE A 1 177 ? 4.212 -2.853 7.081 1.00 92.12 177 PHE A CA 1
ATOM 1361 C C . PHE A 1 177 ? 5.265 -2.888 8.198 1.00 92.12 177 PHE A C 1
ATOM 1363 O O . PHE A 1 177 ? 6.454 -2.823 7.896 1.00 92.12 177 PHE A O 1
ATOM 1370 N N . ARG A 1 178 ? 4.861 -3.090 9.462 1.00 92.38 178 ARG A N 1
ATOM 1371 C CA . ARG A 1 178 ? 5.769 -3.294 10.608 1.00 92.38 178 ARG A CA 1
ATOM 1372 C C . ARG A 1 178 ? 6.737 -4.448 10.356 1.00 92.38 178 ARG A C 1
ATOM 1374 O O . ARG A 1 178 ? 7.930 -4.284 10.575 1.00 92.38 178 ARG A O 1
ATOM 1381 N N . SER A 1 179 ? 6.253 -5.581 9.842 1.00 92.00 179 SER A N 1
ATOM 1382 C CA . SER A 1 179 ? 7.086 -6.771 9.585 1.00 92.00 179 SER A CA 1
ATOM 1383 C C . SER A 1 179 ? 8.173 -6.575 8.518 1.00 92.00 179 SER A C 1
ATOM 1385 O O . SER A 1 179 ? 9.110 -7.365 8.439 1.00 92.00 179 SER A O 1
ATOM 1387 N N . LYS A 1 180 ? 8.054 -5.530 7.688 1.00 90.06 180 LYS A N 1
ATOM 1388 C CA . LYS A 1 180 ? 8.991 -5.195 6.603 1.00 90.06 180 LYS A CA 1
ATOM 1389 C C . LYS A 1 180 ? 9.873 -3.990 6.922 1.00 90.06 180 LYS A C 1
ATOM 1391 O O . LYS A 1 180 ? 10.563 -3.484 6.040 1.00 90.06 180 LYS A O 1
ATOM 1396 N N . ARG A 1 181 ? 9.832 -3.487 8.156 1.00 88.69 181 ARG A N 1
ATOM 1397 C CA . ARG A 1 181 ? 10.530 -2.267 8.564 1.00 88.69 181 ARG A CA 1
ATOM 1398 C C . ARG A 1 181 ? 11.436 -2.517 9.765 1.00 88.69 181 ARG A C 1
ATOM 1400 O O . ARG A 1 181 ? 11.153 -3.402 10.571 1.00 88.69 181 ARG A O 1
ATOM 1407 N N . PRO A 1 182 ? 12.522 -1.738 9.900 1.00 88.06 182 PRO A N 1
ATOM 1408 C CA . PRO A 1 182 ? 13.354 -1.804 11.088 1.00 88.06 182 PRO A CA 1
ATOM 1409 C C . PRO A 1 182 ? 12.565 -1.382 12.334 1.00 88.06 182 PRO A C 1
ATOM 1411 O O . PRO A 1 182 ? 11.593 -0.621 12.272 1.00 88.06 182 PRO A O 1
ATOM 1414 N N . VAL A 1 183 ? 13.015 -1.868 13.489 1.00 85.62 183 VAL A N 1
ATOM 1415 C CA . VAL A 1 183 ? 12.492 -1.441 14.791 1.00 85.62 183 VAL A CA 1
ATOM 1416 C C . VAL A 1 183 ? 12.707 0.071 14.943 1.00 85.62 183 VAL A C 1
ATOM 1418 O O . VAL A 1 183 ? 13.780 0.581 14.628 1.00 85.62 183 VAL A O 1
ATOM 1421 N N . GLY A 1 184 ? 11.680 0.795 15.398 1.00 84.19 184 GLY A N 1
ATOM 1422 C CA . GLY A 1 184 ? 11.730 2.255 15.554 1.00 84.19 184 GLY A CA 1
ATOM 1423 C C . GLY A 1 184 ? 11.482 3.068 14.274 1.00 84.19 184 GLY A C 1
ATOM 1424 O O . GLY A 1 184 ? 11.682 4.283 14.273 1.00 84.19 184 GLY A O 1
ATOM 1425 N N . ASP A 1 185 ? 11.037 2.438 13.182 1.00 90.25 185 ASP A N 1
ATOM 1426 C CA . ASP A 1 185 ? 10.588 3.136 11.976 1.00 90.25 185 ASP A CA 1
ATOM 1427 C C . ASP A 1 185 ? 9.449 4.141 12.268 1.00 90.25 185 ASP A C 1
ATOM 1429 O O . ASP A 1 185 ? 8.338 3.804 12.691 1.00 90.25 185 ASP A O 1
ATOM 1433 N N . LYS A 1 186 ? 9.721 5.424 11.994 1.00 91.94 186 LYS A N 1
ATOM 1434 C CA . LYS A 1 186 ? 8.779 6.535 12.229 1.00 91.94 186 LYS A CA 1
ATOM 1435 C C . LYS A 1 186 ? 7.485 6.405 11.418 1.00 91.94 186 LYS A C 1
ATOM 1437 O O . LYS A 1 186 ? 6.449 6.931 11.821 1.00 91.94 186 LYS A O 1
ATOM 1442 N N . GLY A 1 187 ? 7.538 5.729 10.276 1.00 91.94 187 GLY A N 1
ATOM 1443 C CA . GLY A 1 187 ? 6.399 5.486 9.403 1.00 91.94 187 GLY A CA 1
ATOM 1444 C C . GLY A 1 187 ? 5.423 4.467 9.971 1.00 91.94 187 GLY A C 1
ATOM 1445 O O . GLY A 1 187 ? 4.212 4.668 9.891 1.00 91.94 187 GLY A O 1
ATOM 1446 N N . VAL A 1 188 ? 5.940 3.415 10.609 1.00 93.06 188 VAL A N 1
ATOM 1447 C CA . VAL A 1 188 ? 5.125 2.435 11.342 1.00 93.06 188 VAL A CA 1
ATOM 1448 C C . VAL A 1 188 ? 4.435 3.100 12.535 1.00 93.06 188 VAL A C 1
ATOM 1450 O O . VAL A 1 188 ? 3.223 2.954 12.692 1.00 93.06 188 VAL A O 1
ATOM 1453 N N . ALA A 1 189 ? 5.159 3.912 13.317 1.00 93.19 189 ALA A N 1
ATOM 1454 C CA . ALA A 1 189 ? 4.557 4.693 14.402 1.00 93.19 189 ALA A CA 1
ATOM 1455 C C . ALA A 1 189 ? 3.434 5.612 13.887 1.00 93.19 189 ALA A C 1
ATOM 1457 O O . ALA A 1 189 ? 2.332 5.625 14.438 1.00 93.19 189 ALA A O 1
ATOM 1458 N N . ALA A 1 190 ? 3.678 6.338 12.789 1.00 95.25 190 ALA A N 1
ATOM 1459 C CA . ALA A 1 190 ? 2.668 7.185 12.159 1.00 95.25 190 ALA A CA 1
ATOM 1460 C C . ALA A 1 190 ? 1.430 6.382 11.721 1.00 95.25 190 ALA A C 1
ATOM 1462 O O . ALA A 1 190 ? 0.305 6.833 11.932 1.00 95.25 190 ALA A O 1
ATOM 1463 N N . ALA A 1 191 ? 1.613 5.182 11.164 1.00 95.06 191 ALA A N 1
ATOM 1464 C CA . ALA A 1 191 ? 0.509 4.320 10.754 1.00 95.06 191 ALA A CA 1
ATOM 1465 C C . ALA A 1 191 ? -0.344 3.859 11.952 1.00 95.06 191 ALA A C 1
ATOM 1467 O O . ALA A 1 191 ? -1.570 3.947 11.887 1.00 95.06 191 ALA A O 1
ATOM 1468 N N . TYR A 1 192 ? 0.274 3.472 13.074 1.00 95.25 192 TYR A N 1
ATOM 1469 C CA . TYR A 1 192 ? -0.456 3.160 14.309 1.00 95.25 192 TYR A CA 1
ATOM 1470 C C . TYR A 1 192 ? -1.203 4.373 14.880 1.00 95.25 192 TYR A C 1
ATOM 1472 O O . TYR A 1 192 ? -2.351 4.240 15.307 1.00 95.25 192 TYR A O 1
ATOM 1480 N N . HIS A 1 193 ? -0.606 5.569 14.851 1.00 94.88 193 HIS A N 1
ATOM 1481 C CA . HIS A 1 193 ? -1.300 6.792 15.267 1.00 94.88 193 HIS A CA 1
ATOM 1482 C C . HIS A 1 193 ? -2.543 7.071 14.411 1.00 94.88 193 HIS A C 1
ATOM 1484 O O . HIS A 1 193 ? -3.586 7.445 14.952 1.00 94.88 193 HIS A O 1
ATOM 1490 N N . ARG A 1 194 ? -2.465 6.854 13.091 1.00 95.19 194 ARG A N 1
ATOM 1491 C CA . ARG A 1 194 ? -3.621 7.007 12.195 1.00 95.19 194 ARG A CA 1
ATOM 1492 C C . ARG A 1 194 ? -4.674 5.926 12.418 1.00 95.19 194 ARG A C 1
ATOM 1494 O O . ARG A 1 194 ? -5.854 6.257 12.453 1.00 95.19 194 ARG A O 1
ATOM 1501 N N . LEU A 1 195 ? -4.270 4.678 12.662 1.00 95.31 195 LEU A N 1
ATOM 1502 C CA . LEU A 1 195 ? -5.192 3.608 13.051 1.00 95.31 195 LEU A CA 1
ATOM 1503 C C . LEU A 1 195 ? -5.969 3.983 14.320 1.00 95.31 195 LEU A C 1
ATOM 1505 O O . LEU A 1 195 ? -7.193 3.899 14.339 1.00 95.31 195 LEU A O 1
ATOM 1509 N N . LEU A 1 196 ? -5.274 4.464 15.354 1.00 94.62 196 LEU A N 1
ATOM 1510 C CA . LEU A 1 196 ? -5.898 4.897 16.603 1.00 94.62 196 LEU A CA 1
ATOM 1511 C C . LEU A 1 196 ? -6.891 6.050 16.389 1.00 94.62 196 LEU A C 1
ATOM 1513 O O . LEU A 1 196 ? -7.968 6.036 16.981 1.00 94.62 196 LEU A O 1
ATOM 1517 N N . ALA A 1 197 ? -6.553 7.030 15.546 1.00 94.12 197 ALA A N 1
ATOM 1518 C CA . ALA A 1 197 ? -7.461 8.124 15.202 1.00 94.12 197 ALA A CA 1
ATOM 1519 C C . ALA A 1 197 ? -8.745 7.605 14.531 1.00 94.12 197 ALA A C 1
ATOM 1521 O O . ALA A 1 197 ? -9.840 7.906 14.998 1.00 94.12 197 ALA A O 1
ATOM 1522 N N . VAL A 1 198 ? -8.610 6.738 13.521 1.00 93.62 198 VAL A N 1
ATOM 1523 C CA . VAL A 1 198 ? -9.749 6.133 12.808 1.00 93.62 198 VAL A CA 1
ATOM 1524 C C . VAL A 1 198 ? -10.657 5.347 13.755 1.00 93.62 198 VAL A C 1
ATOM 1526 O O . VAL A 1 198 ? -11.880 5.425 13.665 1.00 93.62 198 VAL A O 1
ATOM 1529 N N . VAL A 1 199 ? -10.082 4.578 14.680 1.00 93.38 199 VAL A N 1
ATOM 1530 C CA . VAL A 1 199 ? -10.867 3.769 15.621 1.00 93.38 199 VAL A CA 1
ATOM 1531 C C . VAL A 1 199 ? -11.621 4.650 16.623 1.00 93.38 199 VAL A C 1
ATOM 1533 O O . VAL A 1 199 ? -12.788 4.385 16.919 1.00 93.38 199 VAL A O 1
ATOM 1536 N N . ARG A 1 200 ? -10.989 5.732 17.098 1.00 93.00 200 ARG A N 1
ATOM 1537 C CA . ARG A 1 200 ? -11.633 6.725 17.972 1.00 93.00 200 ARG A CA 1
ATOM 1538 C C . ARG A 1 200 ? -12.801 7.416 17.277 1.00 93.00 200 ARG A C 1
ATOM 1540 O O . ARG A 1 200 ? -13.857 7.573 17.882 1.00 93.00 200 ARG A O 1
ATOM 1547 N N . GLU A 1 201 ? -12.642 7.779 16.006 1.00 91.88 201 GLU A N 1
ATOM 1548 C CA . GLU A 1 201 ? -13.719 8.360 15.192 1.00 91.88 201 GLU A CA 1
ATOM 1549 C C . GLU A 1 201 ? -14.898 7.393 15.018 1.00 91.88 201 GLU A C 1
ATOM 1551 O O . GLU A 1 201 ? -16.055 7.811 15.048 1.00 91.88 201 GLU A O 1
ATOM 1556 N N . ARG A 1 202 ? -14.616 6.088 14.913 1.00 90.44 202 ARG A N 1
ATOM 1557 C CA . ARG A 1 202 ? -15.634 5.025 14.849 1.00 90.44 202 ARG A CA 1
ATOM 1558 C C . ARG A 1 202 ? -16.293 4.713 16.195 1.00 90.44 202 ARG A C 1
ATOM 1560 O O . ARG A 1 202 ? -17.247 3.941 16.214 1.00 90.44 202 ARG A O 1
ATOM 1567 N N . LYS A 1 203 ? -15.823 5.317 17.293 1.00 91.12 203 LYS A N 1
ATOM 1568 C CA . LYS A 1 203 ? -16.330 5.122 18.664 1.00 91.12 203 LYS A CA 1
ATOM 1569 C C . LYS A 1 203 ? -16.310 3.659 19.131 1.00 91.12 203 LYS A C 1
ATOM 1571 O O . LYS A 1 203 ? -17.129 3.258 19.951 1.00 91.12 203 LYS A O 1
ATOM 1576 N N . ASP A 1 204 ? -15.364 2.866 18.630 1.00 89.62 204 ASP A N 1
ATOM 1577 C CA . ASP A 1 204 ? -15.158 1.488 19.084 1.00 89.62 204 ASP A CA 1
ATOM 1578 C C . ASP A 1 204 ? -14.158 1.482 20.249 1.00 89.62 204 ASP A C 1
ATOM 1580 O O . ASP A 1 204 ? -12.944 1.623 20.064 1.00 89.62 204 ASP A O 1
ATOM 1584 N N . GLU A 1 205 ? -14.667 1.370 21.476 1.00 88.19 205 GLU A N 1
ATOM 1585 C CA . GLU A 1 205 ? -13.843 1.423 22.688 1.00 88.19 205 GLU A CA 1
ATOM 1586 C C . GLU A 1 205 ? -12.895 0.226 22.821 1.00 88.19 205 GLU A C 1
ATOM 1588 O O . GLU A 1 205 ? -11.750 0.389 23.258 1.00 88.19 205 GLU A O 1
ATOM 1593 N N . ALA A 1 206 ? -13.342 -0.973 22.436 1.00 89.81 206 ALA A N 1
ATOM 1594 C CA . ALA A 1 206 ? -12.542 -2.190 22.529 1.00 89.81 206 ALA A CA 1
ATOM 1595 C C . ALA A 1 206 ? -11.371 -2.129 21.545 1.00 89.81 206 ALA A C 1
ATOM 1597 O O . ALA A 1 206 ? -10.212 -2.325 21.925 1.00 89.81 206 ALA A O 1
ATOM 1598 N N . ALA A 1 207 ? -11.655 -1.751 20.301 1.00 86.00 207 ALA A N 1
ATOM 1599 C CA . ALA A 1 207 ? -10.627 -1.539 19.302 1.00 86.00 207 ALA A CA 1
ATOM 1600 C C . ALA A 1 207 ? -9.706 -0.362 19.656 1.00 86.00 207 ALA A C 1
ATOM 1602 O O . ALA A 1 207 ? -8.512 -0.420 19.366 1.00 86.00 207 ALA A O 1
ATOM 1603 N N . THR A 1 208 ? -10.217 0.697 20.296 1.00 89.75 208 THR A N 1
ATOM 1604 C CA . THR A 1 208 ? -9.390 1.840 20.719 1.00 89.75 208 THR A CA 1
ATOM 1605 C C . THR A 1 208 ? -8.359 1.395 21.750 1.00 89.75 208 THR A C 1
ATOM 1607 O O . THR A 1 208 ? -7.184 1.746 21.634 1.00 89.75 208 THR A O 1
ATOM 1610 N N . LYS A 1 209 ? -8.775 0.587 22.736 1.00 89.38 209 LYS A N 1
ATOM 1611 C CA . LYS A 1 209 ? -7.866 -0.005 23.729 1.00 89.38 209 LYS A CA 1
ATOM 1612 C C . LYS A 1 209 ? -6.822 -0.899 23.060 1.00 89.38 209 LYS A C 1
ATOM 1614 O O . LYS A 1 209 ? -5.640 -0.761 23.364 1.00 89.38 209 LYS A O 1
ATOM 1619 N N . ALA A 1 210 ? -7.233 -1.749 22.117 1.00 88.31 210 ALA A N 1
ATOM 1620 C CA . ALA A 1 210 ? -6.320 -2.624 21.383 1.00 88.31 210 ALA A CA 1
ATOM 1621 C C . ALA A 1 210 ? -5.302 -1.836 20.535 1.00 88.31 210 ALA A C 1
ATOM 1623 O O . ALA A 1 210 ? -4.104 -2.095 20.613 1.00 88.31 210 ALA A O 1
ATOM 1624 N N . ALA A 1 211 ? -5.749 -0.828 19.781 1.00 86.69 211 ALA A N 1
ATOM 1625 C CA . ALA A 1 211 ? -4.876 0.011 18.960 1.00 86.69 211 ALA A CA 1
ATOM 1626 C C . ALA A 1 211 ? -3.899 0.839 19.814 1.00 86.69 211 ALA A C 1
ATOM 1628 O O . ALA A 1 211 ? -2.729 0.978 19.459 1.00 86.69 211 ALA A O 1
ATOM 1629 N N . ALA A 1 212 ? -4.353 1.361 20.959 1.00 88.94 212 ALA A N 1
ATOM 1630 C CA . ALA A 1 212 ? -3.494 2.070 21.905 1.00 88.94 212 ALA A CA 1
ATOM 1631 C C . ALA A 1 212 ? -2.448 1.142 22.542 1.00 88.94 212 ALA A C 1
ATOM 1633 O O . ALA A 1 212 ? -1.295 1.543 22.698 1.00 88.94 212 ALA A O 1
ATOM 1634 N N . ALA A 1 213 ? -2.830 -0.095 22.876 1.00 90.38 213 ALA A N 1
ATOM 1635 C CA . ALA A 1 213 ? -1.907 -1.104 23.384 1.00 90.38 213 ALA A CA 1
ATOM 1636 C C . ALA A 1 213 ? -0.848 -1.480 22.335 1.00 90.38 213 ALA A C 1
ATOM 1638 O O . ALA A 1 213 ? 0.337 -1.454 22.655 1.00 90.38 213 ALA A O 1
ATOM 1639 N N . ALA A 1 214 ? -1.250 -1.720 21.082 1.00 88.00 214 ALA A N 1
ATOM 1640 C CA . ALA A 1 214 ? -0.334 -2.038 19.984 1.00 88.00 214 ALA A CA 1
ATOM 1641 C C . ALA A 1 214 ? 0.660 -0.898 19.697 1.00 88.00 214 ALA A C 1
ATOM 1643 O O . ALA A 1 214 ? 1.857 -1.132 19.542 1.00 88.00 214 ALA A O 1
ATOM 1644 N N . LEU A 1 215 ? 0.190 0.356 19.698 1.00 88.50 215 LEU A N 1
ATOM 1645 C CA . LEU A 1 215 ? 1.065 1.523 19.568 1.00 88.50 215 LEU A CA 1
ATOM 1646 C C . LEU A 1 215 ? 2.053 1.619 20.739 1.00 88.50 215 LEU A C 1
ATOM 1648 O O . LEU A 1 215 ? 3.235 1.881 20.526 1.00 88.50 215 LEU A O 1
ATOM 1652 N N . LYS A 1 216 ? 1.582 1.414 21.974 1.00 90.25 216 LYS A N 1
ATOM 1653 C CA . LYS A 1 216 ? 2.440 1.449 23.164 1.00 90.25 216 LYS A CA 1
ATOM 1654 C C . LYS A 1 216 ? 3.507 0.359 23.106 1.00 90.25 216 LYS A C 1
ATOM 1656 O O . LYS A 1 216 ? 4.665 0.648 23.387 1.00 90.25 216 LYS A O 1
ATOM 1661 N N . GLU A 1 217 ? 3.133 -0.859 22.728 1.00 88.75 217 GLU A N 1
ATOM 1662 C CA . GLU A 1 217 ? 4.063 -1.974 22.533 1.00 88.75 217 GLU A CA 1
ATOM 1663 C C . GLU A 1 217 ? 5.130 -1.616 21.494 1.00 88.75 217 GLU A C 1
ATOM 1665 O O . GLU A 1 217 ? 6.316 -1.750 21.770 1.00 88.75 217 GLU A O 1
ATOM 1670 N N . TYR A 1 218 ? 4.723 -1.071 20.344 1.00 85.25 218 TYR A N 1
ATOM 1671 C CA . TYR A 1 218 ? 5.650 -0.668 19.288 1.00 85.25 218 TYR A CA 1
ATOM 1672 C C . TYR A 1 218 ? 6.638 0.426 19.726 1.00 85.25 218 TYR A C 1
ATOM 1674 O O . TYR A 1 218 ? 7.806 0.399 19.344 1.00 85.25 218 TYR A O 1
ATOM 1682 N N . LEU A 1 219 ? 6.171 1.402 20.511 1.00 85.00 219 LEU A N 1
ATOM 1683 C CA . LEU A 1 219 ? 6.994 2.509 21.008 1.00 85.00 219 LEU A CA 1
ATOM 1684 C C . LEU A 1 219 ? 7.861 2.128 22.214 1.00 85.00 219 LEU A C 1
ATOM 1686 O O . LEU A 1 219 ? 8.764 2.887 22.568 1.00 85.00 219 LEU A O 1
ATOM 1690 N N . THR A 1 220 ? 7.588 0.996 22.866 1.00 81.75 220 THR A N 1
ATOM 1691 C CA . THR A 1 220 ? 8.387 0.552 24.009 1.00 81.75 220 THR A CA 1
ATOM 1692 C C . THR A 1 220 ? 9.742 0.072 23.482 1.00 81.75 220 THR A C 1
ATOM 1694 O O . THR A 1 220 ? 9.775 -0.821 22.634 1.00 81.75 220 THR A O 1
ATOM 1697 N N . PRO A 1 221 ? 10.869 0.656 23.930 1.00 62.97 221 PRO A N 1
ATOM 1698 C CA . PRO A 1 221 ? 12.182 0.249 23.453 1.00 62.97 221 PRO A CA 1
ATOM 1699 C C . PRO A 1 221 ? 12.401 -1.234 23.759 1.00 62.97 221 PRO A C 1
ATOM 1701 O O . PRO A 1 221 ? 12.198 -1.675 24.891 1.00 62.97 221 PRO A O 1
ATOM 1704 N N . ALA A 1 222 ? 12.813 -2.000 22.747 1.00 59.25 222 ALA A N 1
ATOM 1705 C CA . ALA A 1 222 ? 13.260 -3.368 22.955 1.00 59.25 222 ALA A CA 1
ATOM 1706 C C . ALA A 1 222 ? 14.473 -3.319 23.892 1.00 59.25 222 ALA A C 1
ATOM 1708 O O . ALA A 1 222 ? 15.519 -2.780 23.524 1.00 59.25 222 ALA A O 1
ATOM 1709 N N . LEU A 1 223 ? 14.320 -3.829 25.116 1.00 51.25 223 LEU A N 1
ATOM 1710 C CA . LEU A 1 223 ? 15.458 -4.077 25.995 1.00 51.25 223 LEU A CA 1
ATOM 1711 C C . LEU A 1 223 ? 16.461 -4.944 25.218 1.00 51.25 223 LEU A C 1
ATOM 1713 O O . LEU A 1 223 ? 16.039 -5.920 24.588 1.00 51.25 223 LEU A O 1
ATOM 1717 N N . PRO A 1 224 ? 17.757 -4.587 25.198 1.00 53.31 224 PRO A N 1
ATOM 1718 C CA . PRO A 1 224 ? 18.752 -5.412 24.534 1.00 53.31 224 PRO A CA 1
ATOM 1719 C C . PRO A 1 224 ? 18.703 -6.811 25.150 1.00 53.31 224 PRO A C 1
ATOM 1721 O O . PRO A 1 224 ? 18.712 -6.951 26.372 1.00 53.31 224 PRO A O 1
ATOM 1724 N N . ALA A 1 225 ? 18.609 -7.835 24.300 1.00 46.91 225 ALA A N 1
ATOM 1725 C CA . ALA A 1 225 ? 18.717 -9.216 24.739 1.00 46.91 225 ALA A CA 1
ATOM 1726 C C . ALA A 1 225 ? 20.049 -9.379 25.485 1.00 46.91 225 ALA A C 1
ATOM 1728 O O . ALA A 1 225 ? 21.100 -9.049 24.929 1.00 46.91 225 ALA A O 1
ATOM 1729 N N . GLU A 1 226 ? 20.003 -9.840 26.738 1.00 43.06 226 GLU A N 1
ATOM 1730 C CA . GLU A 1 226 ? 21.201 -10.228 27.478 1.00 43.06 226 GLU A CA 1
ATOM 1731 C C . GLU A 1 226 ? 21.984 -11.225 26.623 1.00 43.06 226 GLU A C 1
ATOM 1733 O O . GLU A 1 226 ? 21.514 -12.325 26.328 1.00 43.06 226 GLU A O 1
ATOM 1738 N N . VAL A 1 227 ? 23.172 -10.820 26.176 1.00 49.47 227 VAL A N 1
ATOM 1739 C CA . VAL A 1 227 ? 24.126 -11.742 25.570 1.00 49.47 227 VAL A CA 1
ATOM 1740 C C . VAL A 1 227 ? 24.528 -12.705 26.688 1.00 49.47 227 VAL A C 1
ATOM 1742 O O . VAL A 1 227 ? 25.069 -12.231 27.690 1.00 49.47 227 VAL A O 1
ATOM 1745 N N . PRO A 1 228 ? 24.267 -14.022 26.581 1.00 48.38 228 PRO A N 1
ATOM 1746 C CA . PRO A 1 228 ? 24.718 -14.955 27.600 1.00 48.38 228 PRO A CA 1
ATOM 1747 C C . PRO A 1 228 ? 26.241 -14.850 27.694 1.00 48.38 228 PRO A C 1
ATOM 1749 O O . PRO A 1 228 ? 26.948 -15.023 26.698 1.00 48.38 228 PRO A O 1
ATOM 1752 N N . ALA A 1 229 ? 26.733 -14.499 28.883 1.00 53.75 229 ALA A N 1
ATOM 1753 C CA . ALA A 1 229 ? 28.156 -14.405 29.162 1.00 53.75 229 ALA A CA 1
ATOM 1754 C C . ALA A 1 229 ? 28.822 -15.736 28.790 1.00 53.75 229 ALA A C 1
ATOM 1756 O O . ALA A 1 229 ? 28.427 -16.796 29.281 1.00 53.75 229 ALA A O 1
ATOM 1757 N N . ALA A 1 230 ? 29.809 -15.681 27.893 1.00 50.16 230 ALA A N 1
ATOM 1758 C CA . ALA A 1 230 ? 30.595 -16.851 27.537 1.00 50.16 230 ALA A CA 1
ATOM 1759 C C . ALA A 1 230 ? 31.235 -17.434 28.814 1.00 50.16 230 ALA A C 1
ATOM 1761 O O . ALA A 1 230 ? 31.793 -16.668 29.608 1.00 50.16 230 ALA A O 1
ATOM 1762 N N . PRO A 1 231 ? 31.150 -18.757 29.045 1.00 54.78 231 PRO A N 1
ATOM 1763 C CA . PRO A 1 231 ? 31.743 -19.366 30.226 1.00 54.78 231 PRO A CA 1
ATOM 1764 C C . PRO A 1 231 ? 33.269 -19.170 30.214 1.00 54.78 231 PRO A C 1
ATOM 1766 O O . PRO A 1 231 ? 33.882 -19.202 29.141 1.00 54.78 231 PRO A O 1
ATOM 1769 N N . PRO A 1 232 ? 33.899 -18.958 31.384 1.00 54.84 232 PRO A N 1
ATOM 1770 C CA . PRO A 1 232 ? 35.335 -18.734 31.469 1.00 54.84 232 PRO A CA 1
ATOM 1771 C C . PRO A 1 232 ? 36.098 -19.966 30.973 1.00 54.84 232 PRO A C 1
ATOM 1773 O O . PRO A 1 232 ? 35.793 -21.100 31.347 1.00 54.84 232 PRO A O 1
ATOM 1776 N N . ALA A 1 233 ? 37.102 -19.733 30.127 1.00 51.97 233 ALA A N 1
ATOM 1777 C CA . ALA A 1 233 ? 37.997 -20.771 29.641 1.00 51.97 233 ALA A CA 1
ATOM 1778 C C . ALA A 1 233 ? 38.781 -21.376 30.817 1.00 51.97 233 ALA A C 1
ATOM 1780 O O . ALA A 1 233 ? 39.581 -20.697 31.462 1.00 51.97 233 ALA A O 1
ATOM 1781 N N . VAL A 1 234 ? 38.552 -22.661 31.091 1.00 50.88 234 VAL A N 1
ATOM 1782 C CA . VAL A 1 234 ? 39.369 -23.442 32.022 1.00 50.88 234 VAL A CA 1
ATOM 1783 C C . VAL A 1 234 ? 40.702 -23.716 31.329 1.00 50.88 234 VAL A C 1
ATOM 1785 O O . VAL A 1 234 ? 40.769 -24.495 30.379 1.00 50.88 234 VAL A O 1
ATOM 1788 N N . VAL A 1 235 ? 41.759 -23.040 31.775 1.00 48.38 235 VAL A N 1
ATOM 1789 C CA . VAL A 1 235 ? 43.132 -23.332 31.355 1.00 48.38 235 VAL A CA 1
ATOM 1790 C C . VAL A 1 235 ? 43.520 -24.666 31.990 1.00 48.38 235 VAL A C 1
ATOM 1792 O O . VAL A 1 235 ? 43.688 -24.755 33.204 1.00 48.38 235 VAL A O 1
ATOM 1795 N N . ALA A 1 236 ? 43.608 -25.717 31.177 1.00 44.59 236 ALA A N 1
ATOM 1796 C CA . ALA A 1 236 ? 44.222 -26.971 31.587 1.00 44.59 236 ALA A CA 1
ATOM 1797 C C . ALA A 1 236 ? 45.743 -26.767 31.629 1.00 44.59 236 ALA A C 1
ATOM 1799 O O . ALA A 1 236 ? 46.374 -26.567 30.592 1.00 44.59 236 ALA A O 1
ATOM 1800 N N . SER A 1 237 ? 46.308 -26.769 32.835 1.00 42.28 237 SER A N 1
ATOM 1801 C CA . SER A 1 237 ? 47.753 -26.799 33.055 1.00 42.28 237 SER A CA 1
ATOM 1802 C C . SER A 1 237 ? 48.331 -28.146 32.610 1.00 42.28 237 SER A C 1
ATOM 1804 O O . SER A 1 237 ? 47.779 -29.192 32.957 1.00 42.28 237 SER A O 1
ATOM 1806 N N . ALA A 1 238 ? 49.444 -28.094 31.879 1.00 45.34 238 ALA A N 1
ATOM 1807 C CA . ALA A 1 238 ? 50.393 -29.192 31.700 1.00 45.34 238 ALA A CA 1
ATOM 1808 C C . ALA A 1 238 ? 51.641 -28.913 32.546 1.00 45.34 238 ALA A C 1
ATOM 1810 O O . ALA A 1 238 ? 51.966 -27.712 32.707 1.00 45.34 238 ALA A O 1
#